Protein AF-A0A4U7BFH6-F1 (afdb_monomer_lite)

Sequence (194 aa):
MNTIGSKLNIFGISIVSNNRELNDKNIAQSKNNVANLNQLLKSYEDYYDELAKGIPILKGSIQDQILKGKFSQEDFKEIEDFKDKNRASEYWLDEDLQKEYVKIYHTSMSVEEFKQKWLDLQAKHEARSGEIAEQSRKDIQQEMQAIQKQYNQQKDQEVINFKPIQAESKNKETYKDDNIRNELIKKLLENKFD

Secondary structure (DSSP, 8-state):
--------EETTEE---------HHHHHHHHHHHHHHHHHHHHHHHHHHHHHTT----TTSHHHHHHTT-S-HHHHHHHHHHHHHT---SS---HHHHHHHHHHHHH--SHHHHHHHHHHHHHHHHHHHHHHHHHHHHHHHHHHHHHHHHHHHHHHH------------S---TTS--HHHHHHHHHHHTTS--

InterPro domains:
  IPR058078 Cj0814 flagellar-dependent secreted protein [PF28266] (22-192)

pLDDT: mean 73.2, std 19.77, range [26.11, 97.5]

Foldseek 3Di:
DDPDDDFDDDPNDGDDDDDDDDDDVRVVVVVVVVVVVVVVVVVVVVVVCVLCVPQAQDCLFQLNCVVVVNRDPVLVVVLVVLCVVLPDDDDDDDSVLVSLLVNLRRPHNGSVSSSVSSVVSSVVVVVVVVVVVVVVVVVVVVVVVVVVVVVVVVVVVPPPVDDPPPDDDPCPPPPPDCPVVVVVVCVVCVPVPD

Radius of gyration: 35.66 Å; chains: 1; bounding box: 74×69×88 Å

Organism: NCBI:txid2510189

Structure (mmCIF, N/CA/C/O backbone):
data_AF-A0A4U7BFH6-F1
#
_entry.id   AF-A0A4U7BFH6-F1
#
loop_
_atom_site.group_PDB
_atom_site.id
_atom_site.type_symbol
_atom_site.label_atom_id
_atom_site.label_alt_id
_atom_site.label_comp_id
_atom_site.label_asym_id
_atom_site.label_entity_id
_atom_site.label_seq_id
_atom_site.pdbx_PDB_ins_code
_atom_site.Cartn_x
_atom_site.Cartn_y
_atom_site.Cartn_z
_atom_site.occupancy
_atom_site.B_iso_or_equiv
_atom_site.auth_seq_id
_atom_site.auth_comp_id
_atom_site.auth_asym_id
_atom_site.auth_atom_id
_atom_site.pdbx_PDB_model_num
ATOM 1 N N . MET A 1 1 ? -22.544 21.271 25.202 1.00 29.88 1 MET A N 1
ATOM 2 C CA . MET A 1 1 ? -22.424 19.912 24.632 1.00 29.88 1 MET A CA 1
ATOM 3 C C . MET A 1 1 ? -21.518 20.019 23.418 1.00 29.88 1 MET A C 1
ATOM 5 O O . MET A 1 1 ? -21.922 20.626 22.439 1.00 29.88 1 MET A O 1
ATOM 9 N N . ASN A 1 2 ? -20.273 19.551 23.527 1.00 26.11 2 ASN A N 1
ATOM 10 C CA . ASN A 1 2 ? -19.288 19.633 22.447 1.00 26.11 2 ASN A CA 1
ATOM 11 C C . ASN A 1 2 ? -19.447 18.419 21.527 1.00 26.11 2 ASN A C 1
ATOM 13 O O . ASN A 1 2 ? -18.963 17.337 21.839 1.00 26.11 2 ASN A O 1
ATOM 17 N N . THR A 1 3 ? -20.135 18.593 20.404 1.00 29.41 3 THR A N 1
ATOM 18 C CA . THR A 1 3 ? -20.090 17.649 19.282 1.00 29.41 3 THR A CA 1
ATOM 19 C C . THR A 1 3 ? -18.839 17.941 18.465 1.00 29.41 3 THR A C 1
ATOM 21 O O . THR A 1 3 ? -18.834 18.836 17.621 1.00 29.41 3 THR A O 1
ATOM 24 N N . ILE A 1 4 ? -17.757 17.222 18.756 1.00 31.50 4 ILE A N 1
ATOM 25 C CA . ILE A 1 4 ? -16.524 17.258 17.967 1.00 31.50 4 ILE A CA 1
ATOM 26 C C . ILE A 1 4 ? -16.639 16.136 16.937 1.00 31.50 4 ILE A C 1
ATOM 28 O O . ILE A 1 4 ? -16.707 14.964 17.299 1.00 31.50 4 ILE A O 1
ATOM 32 N N . GLY A 1 5 ? -16.734 16.511 15.659 1.00 31.53 5 GLY A N 1
ATOM 33 C CA . GLY A 1 5 ? -16.795 15.570 14.545 1.00 31.53 5 GLY A CA 1
ATOM 34 C C . GLY A 1 5 ? -15.558 14.676 14.518 1.00 31.53 5 GLY A C 1
ATOM 35 O O . GLY A 1 5 ? -14.426 15.160 14.503 1.00 31.53 5 GLY A O 1
ATOM 36 N N . SER A 1 6 ? -15.783 13.369 14.528 1.00 31.19 6 SER A N 1
ATOM 37 C CA . SER A 1 6 ? -14.760 12.349 14.343 1.00 31.19 6 SER A CA 1
ATOM 38 C C . SER A 1 6 ? -14.246 12.402 12.903 1.00 31.19 6 SER A C 1
ATOM 40 O O . SER A 1 6 ? -14.977 12.121 11.957 1.00 31.19 6 SER A O 1
ATOM 42 N N . LYS A 1 7 ? -12.972 12.768 12.733 1.00 33.03 7 LYS A N 1
ATOM 43 C CA . LYS A 1 7 ? -12.259 12.631 11.460 1.00 33.03 7 LYS A CA 1
ATOM 44 C C . LYS A 1 7 ? -11.866 11.163 11.298 1.00 33.03 7 LYS A C 1
ATOM 46 O O . LYS A 1 7 ? -10.929 10.717 11.952 1.00 33.03 7 LYS A O 1
ATOM 51 N N . LEU A 1 8 ? -12.569 10.414 10.451 1.00 33.97 8 LEU A N 1
ATOM 52 C CA . LEU A 1 8 ? -12.002 9.192 9.884 1.00 33.97 8 LEU A CA 1
ATOM 53 C C . LEU A 1 8 ? -11.177 9.599 8.662 1.00 33.97 8 LEU A C 1
ATOM 55 O O . LEU A 1 8 ? -11.738 10.047 7.668 1.00 33.97 8 LEU A O 1
ATOM 59 N N . ASN A 1 9 ? -9.854 9.473 8.763 1.00 33.59 9 ASN A N 1
ATOM 60 C CA . ASN A 1 9 ? -8.957 9.476 7.612 1.00 33.59 9 ASN A CA 1
ATOM 61 C C . ASN A 1 9 ? -8.789 8.014 7.192 1.00 33.59 9 ASN A C 1
ATOM 63 O O . ASN A 1 9 ? -8.020 7.274 7.797 1.00 33.59 9 ASN A O 1
ATOM 67 N N . ILE A 1 10 ? -9.513 7.588 6.166 1.00 40.31 10 ILE A N 1
ATOM 68 C CA . ILE A 1 10 ? -9.198 6.352 5.449 1.00 40.31 10 ILE A CA 1
ATOM 69 C C . ILE A 1 10 ? -8.670 6.813 4.082 1.00 40.31 10 ILE A C 1
ATOM 71 O O . ILE A 1 10 ? -9.296 7.648 3.433 1.00 40.31 10 ILE A O 1
ATOM 75 N N . PHE A 1 11 ? -7.468 6.375 3.693 1.00 44.28 11 PHE A N 1
ATOM 76 C CA . PHE A 1 11 ? -6.827 6.728 2.411 1.00 44.28 11 PHE A CA 1
ATOM 77 C C . PHE A 1 11 ? -6.642 8.235 2.131 1.00 44.28 11 PHE A C 1
ATOM 79 O O . PHE A 1 11 ? -6.743 8.682 0.993 1.00 44.28 11 PHE A O 1
ATOM 86 N N . GLY A 1 12 ? -6.347 9.042 3.157 1.00 36.06 12 GLY A N 1
ATOM 87 C CA . GLY A 1 12 ? -6.034 10.468 2.973 1.00 36.06 12 GLY A CA 1
ATOM 88 C C . GLY A 1 12 ? -7.241 11.385 2.734 1.00 36.06 12 GLY A C 1
ATOM 89 O O . GLY A 1 12 ? -7.051 12.565 2.440 1.00 36.06 12 GLY A O 1
ATOM 90 N N . ILE A 1 13 ? -8.476 10.896 2.896 1.00 33.94 13 ILE A N 1
ATOM 91 C CA . ILE A 1 13 ? -9.680 11.734 2.831 1.00 33.94 13 ILE A CA 1
ATOM 92 C C . ILE A 1 13 ? -10.112 12.131 4.245 1.00 33.94 13 ILE A C 1
ATOM 94 O O . ILE A 1 13 ? -10.561 11.297 5.025 1.00 33.94 13 ILE A O 1
ATOM 98 N N . SER A 1 14 ? -10.028 13.429 4.555 1.00 31.86 14 SER A N 1
ATOM 99 C CA . SER A 1 14 ? -10.622 14.013 5.763 1.00 31.86 14 SER A CA 1
ATOM 100 C C . SER A 1 14 ? -12.081 14.375 5.508 1.00 31.86 14 SER A C 1
ATOM 102 O O . SER A 1 14 ? -12.373 15.359 4.826 1.00 31.86 14 SER A O 1
ATOM 104 N N . ILE A 1 15 ? -13.010 13.620 6.095 1.00 36.97 15 ILE A N 1
ATOM 105 C CA . ILE A 1 15 ? -14.429 13.988 6.085 1.00 36.97 15 ILE A CA 1
ATOM 106 C C . ILE A 1 15 ? -14.660 15.050 7.169 1.00 36.97 15 ILE A C 1
ATOM 108 O O . ILE A 1 15 ? -14.560 14.777 8.365 1.00 36.97 15 ILE A O 1
ATOM 112 N N . VAL A 1 16 ? -14.949 16.286 6.749 1.00 33.03 16 VAL A N 1
ATOM 113 C CA . VAL A 1 16 ? -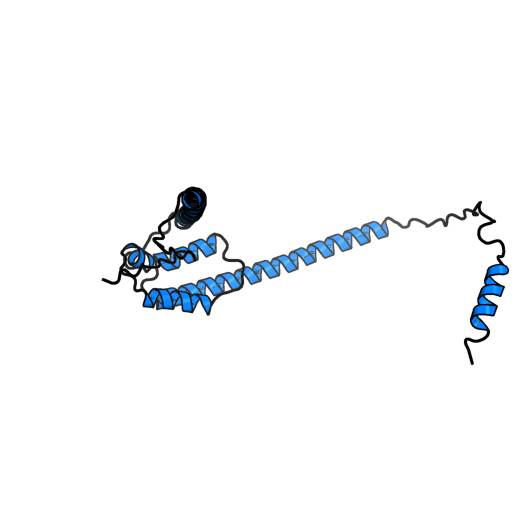15.359 17.385 7.637 1.00 33.03 16 VAL A CA 1
ATOM 114 C C . VAL A 1 16 ? -16.837 17.677 7.403 1.00 33.03 16 VAL A C 1
ATOM 116 O O . VAL A 1 16 ? -17.210 18.277 6.397 1.00 33.03 16 VAL A O 1
ATOM 119 N N . SER A 1 17 ? -17.688 17.293 8.353 1.00 36.31 17 SER A N 1
ATOM 120 C CA . SER A 1 17 ? -19.105 17.666 8.357 1.00 36.31 17 SER A CA 1
ATOM 121 C C . SER A 1 17 ? -19.252 19.131 8.785 1.00 36.31 17 SER A C 1
ATOM 123 O O . SER A 1 17 ? -19.319 19.428 9.975 1.00 36.31 17 SER A O 1
ATOM 125 N N . ASN A 1 18 ? -19.275 20.066 7.831 1.00 37.53 18 ASN A N 1
ATOM 126 C CA . ASN A 1 18 ? -19.544 21.480 8.110 1.00 37.53 18 ASN A CA 1
ATOM 127 C C . ASN A 1 18 ? -21.011 21.820 7.811 1.00 37.53 18 ASN A C 1
ATOM 129 O O . ASN A 1 18 ? -21.400 21.955 6.652 1.00 37.53 18 ASN A O 1
ATOM 133 N N . ASN A 1 19 ? -21.808 22.033 8.860 1.00 39.72 19 ASN A N 1
ATOM 134 C CA . ASN A 1 19 ? -23.134 22.639 8.750 1.00 39.72 19 ASN A CA 1
ATOM 135 C C . ASN A 1 19 ? -22.983 24.149 8.489 1.00 39.72 19 ASN A C 1
ATOM 137 O O . ASN A 1 19 ? -22.778 24.924 9.422 1.00 39.72 19 ASN A O 1
ATOM 141 N N . ARG A 1 20 ? -23.071 24.578 7.225 1.00 38.00 20 ARG A N 1
ATOM 142 C CA . ARG A 1 20 ? -23.300 25.987 6.855 1.00 38.00 20 ARG A CA 1
ATOM 143 C C . ARG A 1 20 ? -24.668 26.118 6.192 1.00 38.00 20 ARG A C 1
ATOM 145 O O . ARG A 1 20 ? -24.942 25.413 5.225 1.00 38.00 20 ARG A O 1
ATOM 152 N N . GLU A 1 21 ? -25.495 27.037 6.685 1.00 40.56 21 GLU A N 1
ATOM 153 C CA . GLU A 1 21 ? -26.728 27.455 6.008 1.00 40.56 21 GLU A CA 1
ATOM 154 C C . GLU A 1 21 ? -26.386 28.120 4.661 1.00 40.56 21 GLU A C 1
ATOM 156 O O . GLU A 1 21 ? -25.498 28.971 4.576 1.00 40.56 21 GLU A O 1
ATOM 161 N N . LEU A 1 22 ? -27.053 27.689 3.586 1.00 37.34 22 LEU A N 1
ATOM 162 C CA . LEU A 1 22 ? -26.770 28.080 2.200 1.00 37.34 22 LEU A CA 1
ATOM 163 C C . LEU A 1 22 ? -28.007 28.749 1.577 1.00 37.34 22 LEU A C 1
ATOM 165 O O . LEU A 1 22 ? -29.073 28.148 1.559 1.00 37.34 22 LEU A O 1
ATOM 169 N N . ASN A 1 23 ? -27.849 29.953 1.010 1.00 45.66 23 ASN A N 1
ATOM 170 C CA . ASN A 1 23 ? -28.864 30.614 0.168 1.00 45.66 23 ASN A CA 1
ATOM 171 C C . ASN A 1 23 ? -28.944 29.992 -1.244 1.00 45.66 23 ASN A C 1
ATOM 173 O O . ASN A 1 23 ? -27.951 29.471 -1.750 1.00 45.66 23 ASN A O 1
ATOM 177 N N . ASP A 1 24 ? -30.086 30.127 -1.927 1.00 50.62 24 ASP A N 1
ATOM 178 C CA . ASP A 1 24 ? -30.495 29.346 -3.115 1.00 50.62 24 ASP A CA 1
ATOM 179 C C . ASP A 1 24 ? -29.498 29.241 -4.288 1.00 50.62 24 ASP A C 1
ATOM 181 O O . ASP A 1 24 ? -29.362 28.171 -4.885 1.00 50.62 24 ASP A O 1
ATOM 185 N N . LYS A 1 25 ? -28.731 30.294 -4.611 1.00 50.59 25 LYS A N 1
ATOM 186 C CA . LYS A 1 25 ? -27.667 30.208 -5.640 1.00 50.59 25 LYS A CA 1
ATOM 187 C C . LYS A 1 25 ? -26.485 29.343 -5.189 1.00 50.59 25 LYS A C 1
ATOM 189 O O . LYS A 1 25 ? -25.920 28.602 -5.990 1.00 50.59 25 LYS A O 1
ATOM 194 N N . ASN A 1 26 ? -26.166 29.381 -3.896 1.00 51.56 26 ASN A N 1
ATOM 195 C CA . ASN A 1 26 ? -25.157 28.518 -3.295 1.00 51.56 26 ASN A CA 1
ATOM 196 C C . ASN A 1 26 ? -25.659 27.075 -3.164 1.00 51.56 26 ASN A C 1
ATOM 198 O O . ASN A 1 26 ? -24.833 26.175 -3.143 1.00 51.56 26 ASN A O 1
ATOM 202 N N . ILE A 1 27 ? -26.977 26.832 -3.132 1.00 51.50 27 ILE A N 1
ATOM 203 C CA . ILE A 1 27 ? -27.556 25.480 -3.061 1.00 51.50 27 ILE A CA 1
ATOM 204 C C . ILE A 1 27 ? -27.350 24.711 -4.371 1.00 51.50 27 ILE A C 1
ATOM 206 O O . ILE A 1 27 ? -27.014 23.535 -4.328 1.00 51.50 27 ILE A O 1
ATOM 210 N N . ALA A 1 28 ? -27.533 25.327 -5.543 1.00 53.09 28 ALA A N 1
ATOM 211 C CA . ALA A 1 28 ? -27.332 24.627 -6.820 1.00 53.09 28 ALA A CA 1
ATOM 212 C C . ALA A 1 28 ? -25.849 24.283 -7.058 1.00 53.09 28 ALA A C 1
ATOM 214 O O . ALA A 1 28 ? -25.512 23.163 -7.442 1.00 53.09 28 ALA A O 1
ATOM 215 N N . GLN A 1 29 ? -24.955 25.231 -6.764 1.00 52.19 29 GLN A N 1
ATOM 216 C CA . GLN A 1 29 ? -23.514 25.026 -6.885 1.00 52.19 29 GLN A CA 1
ATOM 217 C C . GLN A 1 29 ? -22.978 24.086 -5.793 1.00 52.19 29 GLN A C 1
ATOM 219 O O . GLN A 1 29 ? -22.148 23.230 -6.091 1.00 52.19 29 GLN A O 1
ATOM 224 N N . SER A 1 30 ? -23.496 24.155 -4.558 1.00 54.88 30 SER A N 1
ATOM 225 C CA . SER A 1 30 ? -23.152 23.183 -3.515 1.00 54.88 30 SER A CA 1
ATOM 226 C C . SER A 1 30 ? -23.691 21.794 -3.831 1.00 54.88 30 SER A C 1
ATOM 228 O O . SER A 1 30 ? -22.964 20.836 -3.622 1.00 54.88 30 SER A O 1
ATOM 230 N N . LYS A 1 31 ? -24.899 21.653 -4.393 1.00 58.06 31 LYS A N 1
ATOM 231 C CA . LYS A 1 31 ? -25.449 20.355 -4.816 1.00 58.06 31 LYS A CA 1
ATOM 232 C C . LYS A 1 31 ? -24.579 19.692 -5.880 1.00 58.06 31 LYS A C 1
ATOM 234 O O . LYS A 1 31 ? -24.298 18.507 -5.753 1.00 58.06 31 LYS A O 1
ATOM 239 N N . ASN A 1 32 ? -24.102 20.450 -6.869 1.00 61.03 32 ASN A N 1
ATOM 240 C CA . ASN A 1 32 ? -23.171 19.929 -7.875 1.00 61.03 32 ASN A CA 1
ATOM 241 C C . ASN A 1 32 ? -21.814 19.558 -7.259 1.00 61.03 32 ASN A C 1
ATOM 243 O O . ASN A 1 32 ? -21.283 18.487 -7.540 1.00 61.03 32 ASN A O 1
ATOM 247 N N . ASN A 1 33 ? -21.277 20.391 -6.363 1.00 61.44 33 ASN A N 1
ATOM 248 C CA . ASN A 1 33 ? -20.024 20.090 -5.665 1.00 61.44 33 ASN A CA 1
ATOM 249 C C . ASN A 1 33 ? -20.152 18.855 -4.754 1.00 61.44 33 ASN A C 1
ATOM 251 O O . ASN A 1 33 ? -19.253 18.023 -4.721 1.00 61.44 33 ASN A O 1
ATOM 255 N N . VAL A 1 34 ? -21.278 18.701 -4.054 1.00 63.75 34 VAL A N 1
ATOM 256 C CA . VAL A 1 34 ? -21.587 17.539 -3.207 1.00 63.75 34 VAL A CA 1
ATOM 257 C C . VAL A 1 34 ? -21.780 16.283 -4.055 1.00 63.75 34 VAL A C 1
ATOM 259 O O . VAL A 1 34 ? -21.260 15.234 -3.694 1.00 63.75 34 VAL A O 1
ATOM 262 N N . ALA A 1 35 ? -22.463 16.373 -5.200 1.00 60.47 35 ALA A N 1
ATOM 263 C CA . ALA A 1 35 ? -22.608 15.249 -6.124 1.00 60.47 35 ALA A CA 1
ATOM 264 C C . ALA A 1 35 ? -21.245 14.760 -6.642 1.00 60.47 35 ALA A C 1
ATOM 266 O O . ALA A 1 35 ? -20.980 13.559 -6.625 1.00 60.47 35 ALA A O 1
ATOM 267 N N . ASN A 1 36 ? -20.353 15.686 -7.006 1.00 72.38 36 ASN A N 1
ATOM 268 C CA . ASN A 1 36 ? -18.998 15.359 -7.454 1.00 72.38 36 ASN A CA 1
ATOM 269 C C . ASN A 1 36 ? -18.151 14.730 -6.335 1.00 72.38 36 ASN A C 1
ATOM 271 O O . ASN A 1 36 ? -17.431 13.766 -6.581 1.00 72.38 36 ASN A O 1
ATOM 275 N N . LEU A 1 37 ? -18.260 15.232 -5.099 1.00 73.12 37 LEU A N 1
ATOM 276 C CA . LEU A 1 37 ? -17.570 14.655 -3.940 1.00 73.12 37 LEU A CA 1
ATOM 277 C C . LEU A 1 37 ? -18.087 13.256 -3.594 1.00 73.12 37 LEU A C 1
ATOM 279 O O . LEU A 1 37 ? -17.286 12.371 -3.315 1.00 73.12 37 LEU A O 1
ATOM 283 N N . ASN A 1 38 ? -19.402 13.037 -3.658 1.00 72.12 38 ASN A N 1
ATOM 284 C CA . ASN A 1 38 ? -19.997 11.721 -3.428 1.00 72.12 38 ASN A CA 1
ATOM 285 C C . ASN A 1 38 ? -19.552 10.712 -4.489 1.00 72.12 38 ASN A C 1
ATOM 287 O O . ASN A 1 38 ? -19.264 9.567 -4.161 1.00 72.12 38 ASN A O 1
ATOM 291 N N . GLN A 1 39 ? -19.480 11.127 -5.757 1.00 74.06 39 GLN A N 1
ATOM 292 C CA . GLN A 1 39 ? -19.001 10.261 -6.832 1.00 74.06 39 GLN A CA 1
ATOM 293 C C . GLN A 1 39 ? -17.516 9.921 -6.667 1.00 74.06 39 GLN A C 1
ATOM 295 O O . GLN A 1 39 ? -17.134 8.770 -6.859 1.00 74.06 39 GLN A O 1
ATOM 300 N N . LEU A 1 40 ? -16.695 10.900 -6.278 1.00 73.75 40 LEU A N 1
ATOM 301 C CA . LEU A 1 40 ? -15.284 10.675 -5.978 1.00 73.75 40 LEU A CA 1
ATOM 302 C C . LEU A 1 40 ? -15.120 9.701 -4.807 1.00 73.75 40 LEU A C 1
ATOM 304 O O . LEU A 1 40 ? -14.406 8.712 -4.939 1.00 73.75 40 LEU A O 1
ATOM 308 N N . LEU A 1 41 ? -15.819 9.940 -3.695 1.00 74.62 41 LEU A N 1
ATOM 309 C CA . LEU A 1 41 ? -15.789 9.055 -2.532 1.00 74.62 41 LEU A CA 1
ATOM 310 C C . LEU A 1 41 ? -16.199 7.633 -2.915 1.00 74.62 41 LEU A C 1
ATOM 312 O O . LEU A 1 41 ? -15.467 6.697 -2.620 1.00 74.62 41 LEU A O 1
ATOM 316 N N . LYS A 1 42 ? -17.296 7.490 -3.664 1.00 78.62 42 LYS A N 1
ATOM 317 C CA . LYS A 1 42 ? -17.751 6.192 -4.154 1.00 78.62 42 LYS A CA 1
ATOM 318 C C . LYS A 1 42 ? -16.695 5.493 -5.012 1.00 78.62 42 LYS A C 1
ATOM 320 O O . LYS A 1 42 ? -16.462 4.310 -4.832 1.00 78.62 42 LYS A O 1
ATOM 325 N N . SER A 1 43 ? -16.020 6.212 -5.911 1.00 75.12 43 SER A N 1
ATOM 326 C CA . SER A 1 43 ? -14.955 5.610 -6.726 1.00 75.12 43 SER A CA 1
ATOM 327 C C . SER A 1 43 ? -13.777 5.101 -5.888 1.00 75.12 43 SER A C 1
ATOM 329 O O . SER A 1 43 ? -13.183 4.079 -6.225 1.00 75.12 43 SER A O 1
ATOM 331 N N . TYR A 1 44 ? -13.464 5.776 -4.778 1.00 74.50 44 TYR A N 1
ATOM 332 C CA . TYR A 1 44 ? -12.448 5.319 -3.832 1.00 74.50 44 TYR A CA 1
ATOM 333 C C . TYR A 1 44 ? -12.917 4.123 -3.002 1.00 74.50 44 TYR A C 1
ATOM 335 O O . TYR A 1 44 ? -12.123 3.214 -2.773 1.00 74.50 44 TYR A O 1
ATOM 343 N N . GLU A 1 45 ? -14.180 4.111 -2.570 1.00 77.06 45 GLU A N 1
ATOM 344 C CA . GLU A 1 45 ? -14.797 2.965 -1.891 1.00 77.06 45 GLU A CA 1
ATOM 345 C C . GLU A 1 45 ? -14.786 1.732 -2.800 1.00 77.06 45 GLU A C 1
ATOM 347 O O . GLU A 1 45 ? -14.232 0.709 -2.413 1.00 77.06 45 GLU A O 1
ATOM 352 N N . ASP A 1 46 ? -15.275 1.859 -4.038 1.00 81.25 46 ASP A N 1
ATOM 353 C CA . ASP A 1 46 ? -15.300 0.777 -5.030 1.00 81.25 46 ASP A CA 1
ATOM 354 C C . ASP A 1 46 ? -13.879 0.234 -5.300 1.00 81.25 46 ASP A C 1
ATOM 356 O O . ASP A 1 46 ? -13.660 -0.976 -5.381 1.00 81.25 46 ASP A O 1
ATOM 360 N N . TYR A 1 47 ? -12.887 1.125 -5.406 1.00 83.19 47 TYR A N 1
ATOM 361 C CA . TYR A 1 47 ? -11.484 0.743 -5.582 1.00 83.19 47 TYR A CA 1
ATOM 362 C C . TYR A 1 47 ? -10.922 -0.012 -4.376 1.00 83.19 47 TYR A C 1
ATOM 364 O O . TYR A 1 47 ? -10.254 -1.036 -4.536 1.00 83.19 47 TYR A O 1
ATOM 372 N N . TYR A 1 48 ? -11.179 0.488 -3.167 1.00 81.75 48 TYR A N 1
ATOM 373 C CA . TYR A 1 48 ? -10.736 -0.171 -1.948 1.00 81.75 48 TYR A CA 1
ATOM 374 C C . TYR A 1 48 ? -11.413 -1.530 -1.767 1.00 81.75 48 TYR A C 1
ATOM 376 O O . TYR A 1 48 ? -10.731 -2.487 -1.413 1.00 81.75 48 TYR A O 1
ATOM 384 N N . ASP A 1 49 ? -12.709 -1.641 -2.053 1.00 83.25 49 ASP A N 1
ATOM 385 C CA . ASP A 1 49 ? -13.451 -2.897 -1.968 1.00 83.25 49 ASP A CA 1
ATOM 386 C C . ASP A 1 49 ? -12.880 -3.949 -2.926 1.00 83.25 49 ASP A C 1
ATOM 388 O O . ASP A 1 49 ? -12.699 -5.106 -2.536 1.00 83.25 49 ASP A O 1
ATOM 392 N N . GLU A 1 50 ? -12.526 -3.559 -4.154 1.00 86.50 50 GLU A N 1
ATOM 393 C CA . GLU A 1 50 ? -11.852 -4.454 -5.100 1.00 86.50 50 GLU A CA 1
ATOM 394 C C . GLU A 1 50 ? -10.426 -4.820 -4.649 1.00 86.50 50 GLU A C 1
ATOM 396 O O . GLU A 1 50 ? -10.047 -5.989 -4.732 1.00 86.50 50 GLU A O 1
ATOM 401 N N . LEU A 1 51 ? -9.649 -3.880 -4.097 1.00 84.38 51 LEU A N 1
ATOM 402 C CA . LEU A 1 51 ? -8.324 -4.167 -3.522 1.00 84.38 51 LEU A CA 1
ATOM 403 C C . LEU A 1 51 ? -8.393 -5.104 -2.308 1.00 84.38 51 LEU A C 1
ATOM 405 O O . LEU A 1 51 ? -7.566 -6.003 -2.156 1.00 84.38 51 LEU A O 1
ATOM 409 N N . ALA A 1 52 ? -9.363 -4.883 -1.424 1.00 85.56 52 ALA A N 1
ATOM 410 C CA . ALA A 1 52 ? -9.560 -5.630 -0.188 1.00 85.56 52 ALA A CA 1
ATOM 411 C C . ALA A 1 52 ? -10.260 -6.977 -0.416 1.00 85.56 52 ALA A C 1
ATOM 413 O O . ALA A 1 52 ? -10.356 -7.801 0.502 1.00 85.56 52 ALA A O 1
ATOM 414 N N . LYS A 1 53 ? -10.746 -7.226 -1.634 1.00 88.94 53 LYS A N 1
ATOM 415 C CA . LYS A 1 53 ? -11.468 -8.434 -2.015 1.00 88.94 53 LYS A CA 1
ATOM 416 C C . LYS A 1 53 ? -10.646 -9.682 -1.711 1.00 88.94 53 LYS A C 1
ATOM 418 O O . LYS A 1 53 ? -9.567 -9.906 -2.251 1.00 88.94 53 LYS A O 1
ATOM 423 N N . GLY A 1 54 ? -11.180 -10.524 -0.829 1.00 89.31 54 GLY A N 1
ATOM 424 C CA . GLY A 1 54 ? -10.513 -11.753 -0.393 1.00 89.31 54 GLY A CA 1
ATOM 425 C C . GLY A 1 54 ? -9.463 -11.570 0.710 1.00 89.31 54 GLY A C 1
ATOM 426 O O . GLY A 1 54 ? -8.856 -12.560 1.114 1.00 89.31 54 GLY A O 1
ATOM 427 N N . ILE A 1 55 ? -9.271 -10.358 1.245 1.00 90.56 55 ILE A N 1
ATOM 428 C CA . ILE A 1 55 ? -8.399 -10.092 2.398 1.00 90.56 55 ILE A CA 1
ATOM 429 C C . ILE A 1 55 ? -9.261 -10.053 3.673 1.00 90.56 55 ILE A C 1
ATOM 431 O O . ILE A 1 55 ? -9.907 -9.041 3.948 1.00 90.56 55 ILE A O 1
ATOM 435 N N . PRO A 1 56 ? -9.297 -11.123 4.490 1.00 92.62 56 PRO A N 1
ATOM 436 C CA . PRO A 1 56 ? -10.159 -11.164 5.668 1.00 92.62 56 PRO A CA 1
ATOM 437 C C . PRO A 1 56 ? -9.708 -10.160 6.733 1.00 92.62 56 PRO A C 1
ATOM 439 O O . PRO A 1 56 ? -8.514 -10.014 6.989 1.00 92.62 56 PRO A O 1
ATOM 442 N N . ILE A 1 57 ? -10.670 -9.516 7.394 1.00 92.31 57 ILE A N 1
ATOM 443 C CA . ILE A 1 57 ? -10.420 -8.652 8.552 1.00 92.31 57 ILE A CA 1
ATOM 444 C C . ILE A 1 57 ? -10.334 -9.532 9.803 1.00 92.31 57 ILE A C 1
ATOM 446 O O . ILE A 1 57 ? -11.315 -10.166 10.202 1.00 92.31 57 ILE A O 1
ATOM 450 N N . LEU A 1 58 ? -9.160 -9.582 10.432 1.00 96.44 58 LEU A N 1
ATOM 451 C CA . LEU A 1 58 ? -8.949 -10.335 11.663 1.00 96.44 58 LEU A CA 1
ATOM 452 C C . LEU A 1 58 ? -9.651 -9.635 12.834 1.00 96.44 58 LEU A C 1
ATOM 454 O O . LEU A 1 58 ? -9.549 -8.420 13.011 1.00 96.44 58 LEU A O 1
ATOM 458 N N . LYS A 1 59 ? -10.348 -10.405 13.673 1.00 96.69 59 LYS A N 1
ATOM 459 C CA . LYS A 1 59 ? -11.005 -9.881 14.877 1.00 96.69 59 LYS A CA 1
ATOM 460 C C . LYS A 1 59 ? -9.965 -9.282 15.828 1.00 96.69 59 LYS A C 1
ATOM 462 O O . LYS A 1 59 ? -9.032 -9.968 16.227 1.00 96.69 59 LYS A O 1
ATOM 467 N N . GLY A 1 60 ? -10.187 -8.040 16.246 1.00 92.88 60 GLY A N 1
ATOM 468 C CA . GLY A 1 60 ? -9.269 -7.280 17.090 1.00 92.88 60 GLY A CA 1
ATOM 469 C C . GLY A 1 60 ? -8.137 -6.591 16.328 1.00 92.88 60 GLY A C 1
ATOM 470 O O . GLY A 1 60 ? -7.362 -5.884 16.963 1.00 92.88 60 GLY A O 1
ATOM 471 N N . SER A 1 61 ? -8.058 -6.736 15.002 1.00 96.06 61 SER A N 1
ATOM 472 C CA . SER A 1 61 ? -7.126 -5.944 14.195 1.00 96.06 61 SER A CA 1
ATOM 473 C C . SER A 1 61 ? -7.467 -4.456 14.240 1.00 96.06 61 SER A C 1
ATOM 475 O O . SER A 1 61 ? -8.581 -4.075 14.604 1.00 96.06 61 SER A O 1
ATOM 477 N N . ILE A 1 62 ? -6.530 -3.609 13.822 1.00 93.19 62 ILE A N 1
ATOM 478 C CA . ILE A 1 62 ? -6.743 -2.165 13.699 1.00 93.19 62 ILE A CA 1
ATOM 479 C C . ILE A 1 62 ? -7.979 -1.877 12.835 1.00 93.19 62 ILE A C 1
ATOM 481 O O . ILE A 1 62 ? -8.836 -1.108 13.263 1.00 93.19 62 ILE A O 1
ATOM 485 N N . GLN A 1 63 ? -8.146 -2.542 11.684 1.00 91.50 63 GLN A N 1
ATOM 486 C CA . GLN A 1 63 ? -9.336 -2.352 10.844 1.00 91.50 63 GLN A CA 1
ATOM 487 C C . GLN A 1 63 ? -10.630 -2.744 11.576 1.00 91.50 63 GLN A C 1
ATOM 489 O O . GLN A 1 63 ? -11.610 -2.002 11.544 1.00 91.50 63 GLN A O 1
ATOM 494 N N . ASP A 1 64 ? -10.640 -3.878 12.284 1.00 92.19 64 ASP A N 1
ATOM 495 C CA . ASP A 1 64 ? -11.797 -4.307 13.083 1.00 92.19 64 ASP A CA 1
ATOM 496 C C . ASP A 1 64 ? -12.126 -3.304 14.203 1.00 92.19 64 ASP A C 1
ATOM 498 O O . ASP A 1 64 ? -13.293 -3.009 14.465 1.00 92.19 64 ASP A O 1
ATOM 502 N N . GLN A 1 65 ? -11.102 -2.749 14.855 1.00 89.69 65 GLN A N 1
ATOM 503 C CA . GLN A 1 65 ? -11.253 -1.735 15.896 1.00 89.69 65 GLN A CA 1
ATOM 504 C C . GLN A 1 65 ? -11.772 -0.405 15.332 1.00 89.69 65 GLN A C 1
ATOM 506 O O . GLN A 1 65 ? -12.644 0.204 15.957 1.00 89.69 65 GLN A O 1
ATOM 511 N N . ILE A 1 66 ? -11.298 0.021 14.156 1.00 89.00 66 ILE A N 1
ATOM 512 C CA . ILE A 1 66 ? -11.776 1.224 13.455 1.00 89.00 66 ILE A CA 1
ATOM 513 C C . ILE A 1 66 ? -13.253 1.066 13.090 1.00 89.00 66 ILE A C 1
ATOM 515 O O . ILE A 1 66 ? -14.065 1.912 13.461 1.00 89.00 66 ILE A O 1
ATOM 519 N N . LEU A 1 67 ? -13.628 -0.045 12.445 1.00 86.31 67 LEU A N 1
ATOM 520 C CA . LEU A 1 67 ? -15.015 -0.316 12.041 1.00 86.31 67 LEU A CA 1
ATOM 521 C C . LEU A 1 67 ? -15.978 -0.377 13.235 1.00 86.31 67 LEU A C 1
ATOM 523 O O . LEU A 1 67 ? -17.152 -0.035 13.115 1.00 86.31 67 LEU A O 1
ATOM 527 N N . LYS A 1 68 ? -15.484 -0.787 14.407 1.00 90.25 68 LYS A N 1
ATOM 528 C CA . LYS A 1 68 ? -16.252 -0.820 15.660 1.00 90.25 68 LYS A CA 1
ATOM 529 C C . LYS A 1 68 ? -16.232 0.498 16.435 1.00 90.25 68 LYS A C 1
ATOM 531 O O . LYS A 1 68 ? -16.845 0.556 17.500 1.00 90.25 68 LYS A O 1
ATOM 536 N N . GLY A 1 69 ? -15.511 1.516 15.962 1.00 87.50 69 GLY A N 1
ATOM 537 C CA . GLY A 1 69 ? -15.337 2.790 16.664 1.00 87.50 69 GLY A CA 1
ATOM 538 C C . GLY A 1 69 ? -14.597 2.662 18.000 1.00 87.50 69 GLY A C 1
ATOM 539 O O . GLY A 1 69 ? -14.853 3.435 18.918 1.00 87.50 69 GLY A O 1
ATOM 540 N N . LYS A 1 70 ? -13.732 1.651 18.139 1.00 91.25 70 LYS A N 1
ATOM 541 C CA . LYS A 1 70 ? -12.958 1.360 19.359 1.00 91.25 70 LYS A CA 1
ATOM 542 C C . LYS A 1 70 ? -11.482 1.732 19.252 1.00 91.25 70 LYS A C 1
ATOM 544 O O . LYS A 1 70 ? -10.798 1.717 20.268 1.00 91.25 70 LYS A O 1
ATOM 549 N N . PHE A 1 71 ? -11.001 2.025 18.047 1.00 89.69 71 PHE A N 1
ATOM 550 C CA . PHE A 1 71 ? -9.626 2.459 17.833 1.00 89.69 71 PHE A CA 1
ATOM 551 C C . PHE A 1 71 ? -9.444 3.901 18.320 1.00 89.69 71 PHE A C 1
ATOM 553 O O . PHE A 1 71 ? -10.291 4.753 18.035 1.00 89.69 71 PHE A O 1
ATOM 560 N N . SER A 1 72 ? -8.385 4.168 19.087 1.00 92.19 72 SER A N 1
ATOM 561 C CA . SER A 1 72 ? -8.177 5.486 19.694 1.00 92.19 72 SER A CA 1
ATOM 562 C C . SER A 1 72 ? -7.703 6.518 18.663 1.00 92.19 72 SER A C 1
ATOM 564 O O . SER A 1 72 ? -7.112 6.179 17.633 1.00 92.19 72 SER A O 1
ATOM 566 N N . GLN A 1 73 ? -7.976 7.800 18.924 1.00 88.62 73 GLN A N 1
ATOM 567 C CA . GLN A 1 73 ? -7.494 8.875 18.051 1.00 88.62 73 GLN A CA 1
ATOM 568 C C . GLN A 1 73 ? -5.985 9.082 18.202 1.00 88.62 73 GLN A C 1
ATOM 570 O O . GLN A 1 73 ? -5.320 9.449 17.235 1.00 88.62 73 GLN A O 1
ATOM 575 N N . GLU A 1 74 ? -5.453 8.845 19.398 1.00 91.69 74 GLU A N 1
ATOM 576 C CA . GLU A 1 74 ? -4.035 8.938 19.717 1.00 91.69 74 GLU A CA 1
ATOM 577 C C . GLU A 1 74 ? -3.229 7.886 18.947 1.00 91.69 74 GLU A C 1
ATOM 579 O O . GLU A 1 74 ? -2.281 8.253 18.254 1.00 91.69 74 GLU A O 1
ATOM 584 N N . ASP A 1 75 ? -3.663 6.621 18.973 1.00 91.56 75 ASP A N 1
ATOM 585 C CA . ASP A 1 75 ? -3.023 5.529 18.224 1.00 91.56 75 ASP A CA 1
ATOM 586 C C . ASP A 1 75 ? -3.091 5.783 16.715 1.00 91.56 75 ASP A C 1
ATOM 588 O O . ASP A 1 75 ? -2.124 5.562 15.982 1.00 91.56 75 ASP A O 1
ATOM 592 N N . PHE A 1 76 ? -4.230 6.292 16.233 1.00 88.25 76 PHE A N 1
ATOM 593 C CA . PHE A 1 76 ? -4.380 6.673 14.832 1.00 88.25 76 PHE A CA 1
ATOM 594 C C . PHE A 1 76 ? -3.399 7.781 14.439 1.00 88.25 76 PHE A C 1
ATOM 596 O O . PHE A 1 76 ? -2.715 7.678 13.420 1.00 88.25 76 PHE A O 1
ATOM 603 N N . LYS A 1 77 ? -3.293 8.832 15.259 1.00 90.31 77 LYS A N 1
ATOM 604 C CA . LYS A 1 77 ? -2.341 9.920 15.025 1.00 90.31 77 LYS A CA 1
ATOM 605 C C . LYS A 1 77 ? -0.903 9.405 15.040 1.00 90.31 77 LYS A C 1
ATOM 607 O O . LYS A 1 77 ? -0.103 9.826 14.212 1.00 90.31 77 LYS A O 1
ATOM 612 N N . GLU A 1 78 ? -0.573 8.504 15.956 1.00 93.75 78 GLU A N 1
ATOM 613 C CA . GLU A 1 78 ? 0.756 7.910 16.043 1.00 93.75 78 GLU A CA 1
ATOM 614 C C . GLU A 1 78 ? 1.125 7.114 14.785 1.00 93.75 78 GLU A C 1
ATOM 616 O O . GLU A 1 78 ? 2.251 7.230 14.295 1.00 93.75 78 GLU A O 1
ATOM 621 N N . ILE A 1 79 ? 0.180 6.349 14.230 1.00 91.19 79 ILE A N 1
ATOM 622 C CA . ILE A 1 79 ? 0.359 5.649 12.953 1.00 91.19 79 ILE A CA 1
ATOM 623 C C . ILE A 1 79 ? 0.626 6.639 11.817 1.00 91.19 79 ILE A C 1
ATOM 625 O O . ILE A 1 79 ? 1.577 6.447 11.058 1.00 91.19 79 ILE A O 1
ATOM 629 N N . GLU A 1 80 ? -0.174 7.697 11.694 1.00 88.25 80 GLU A N 1
ATOM 630 C CA . GLU A 1 80 ? -0.002 8.680 10.619 1.00 88.25 80 GLU A CA 1
ATOM 631 C C . GLU A 1 80 ? 1.318 9.454 10.755 1.00 88.25 80 GLU A C 1
ATOM 633 O O . GLU A 1 80 ? 2.093 9.506 9.800 1.00 88.25 80 GLU A O 1
ATOM 638 N N . ASP A 1 81 ? 1.655 9.934 11.958 1.00 90.75 81 ASP A N 1
ATOM 639 C CA . ASP A 1 81 ? 2.941 10.589 12.235 1.00 90.75 81 ASP A CA 1
ATOM 640 C C . ASP A 1 81 ? 4.129 9.662 11.903 1.00 90.75 81 ASP A C 1
ATOM 642 O O . ASP A 1 81 ? 5.180 10.113 11.436 1.00 90.75 81 ASP A O 1
ATOM 646 N N . PHE A 1 82 ? 3.997 8.360 12.178 1.00 91.94 82 PHE A N 1
ATOM 647 C CA . PHE A 1 82 ? 5.022 7.375 11.853 1.00 91.94 82 PHE A CA 1
ATOM 648 C C . PHE A 1 82 ? 5.159 7.174 10.343 1.00 91.94 82 PHE A C 1
ATOM 650 O O . PHE A 1 82 ? 6.284 7.163 9.840 1.00 91.94 82 PHE A O 1
ATOM 657 N N . LYS A 1 83 ? 4.044 7.040 9.617 1.00 87.75 83 LYS A N 1
ATOM 658 C CA . LYS A 1 83 ? 4.042 6.899 8.154 1.00 87.75 83 LYS A CA 1
ATOM 659 C C . LYS A 1 83 ? 4.685 8.105 7.480 1.00 87.75 83 LYS A C 1
ATOM 661 O O . LYS A 1 83 ? 5.516 7.918 6.598 1.00 87.75 83 LYS A O 1
ATOM 666 N N . ASP A 1 84 ? 4.362 9.314 7.933 1.00 86.06 84 ASP A N 1
ATOM 667 C CA . ASP A 1 84 ? 4.915 10.553 7.380 1.00 86.06 84 ASP A CA 1
ATOM 668 C C . ASP A 1 84 ? 6.437 10.633 7.554 1.00 86.06 84 ASP A C 1
ATOM 670 O O . ASP A 1 84 ? 7.152 11.033 6.635 1.00 86.06 84 ASP A O 1
ATOM 674 N N . LYS A 1 85 ? 6.953 10.198 8.711 1.00 88.38 85 LYS A N 1
ATOM 675 C CA . LYS A 1 85 ? 8.401 10.139 8.982 1.00 88.38 85 LYS A CA 1
ATOM 676 C C . LYS A 1 85 ? 9.122 9.036 8.208 1.00 88.38 85 LYS A C 1
ATOM 678 O O . LYS A 1 85 ? 10.321 9.152 7.981 1.00 88.38 85 LYS A O 1
ATOM 683 N N . ASN A 1 86 ? 8.412 7.973 7.835 1.00 85.00 86 ASN A N 1
ATOM 684 C CA . ASN A 1 86 ? 8.962 6.777 7.194 1.00 85.00 86 ASN A CA 1
ATOM 685 C C . ASN A 1 86 ? 8.353 6.567 5.798 1.00 85.00 86 ASN A C 1
ATOM 687 O O . ASN A 1 86 ? 7.984 5.447 5.433 1.00 85.00 86 ASN A O 1
ATOM 691 N N . ARG A 1 87 ? 8.195 7.658 5.042 1.00 72.06 87 ARG A N 1
ATOM 692 C CA . ARG A 1 87 ? 7.644 7.666 3.685 1.00 72.06 87 ARG A CA 1
ATOM 693 C C . ARG A 1 87 ? 8.754 7.478 2.645 1.00 72.06 87 ARG A C 1
ATOM 695 O O . ARG A 1 87 ? 9.627 8.335 2.537 1.00 72.06 87 ARG A O 1
ATOM 702 N N . ALA A 1 88 ? 8.688 6.427 1.826 1.00 60.50 88 ALA A N 1
ATOM 703 C CA . ALA A 1 88 ? 9.430 6.368 0.563 1.00 60.50 88 ALA A CA 1
ATOM 704 C C . ALA A 1 88 ? 8.808 7.305 -0.497 1.00 60.50 88 ALA A C 1
ATOM 706 O O . ALA A 1 88 ? 7.611 7.604 -0.466 1.00 60.50 88 ALA A O 1
ATOM 707 N N . SER A 1 89 ? 9.641 7.802 -1.420 1.00 56.97 89 SER A N 1
ATOM 708 C CA . SER A 1 89 ? 9.253 8.775 -2.457 1.00 56.97 89 SER A CA 1
ATOM 709 C C . SER A 1 89 ? 8.266 8.218 -3.510 1.00 56.97 89 SER A C 1
ATOM 711 O O . SER A 1 89 ? 7.897 7.051 -3.492 1.00 56.97 89 SER A O 1
ATOM 713 N N . GLU A 1 90 ? 7.826 9.064 -4.442 1.00 49.00 90 GLU A N 1
ATOM 714 C CA . GLU A 1 90 ? 6.458 9.604 -4.490 1.00 49.00 90 GLU A CA 1
ATOM 715 C C . GLU A 1 90 ? 5.420 8.873 -5.371 1.00 49.00 90 GLU A C 1
ATOM 717 O O . GLU A 1 90 ? 4.287 9.338 -5.467 1.00 49.00 90 GLU A O 1
ATOM 722 N N . TYR A 1 91 ? 5.718 7.711 -5.951 1.00 54.50 91 TYR A N 1
ATOM 723 C CA . TYR A 1 91 ? 4.750 6.977 -6.785 1.00 54.50 91 TYR A CA 1
ATOM 724 C C . TYR A 1 91 ? 4.442 5.624 -6.155 1.00 54.50 91 TYR A C 1
ATOM 726 O O . TYR A 1 91 ? 5.237 4.695 -6.209 1.00 54.50 91 TYR A O 1
ATOM 734 N N . TRP A 1 92 ? 3.310 5.565 -5.458 1.00 64.56 92 TRP A N 1
ATOM 735 C CA . TRP A 1 92 ? 3.010 4.489 -4.523 1.00 64.56 92 TRP A CA 1
ATOM 736 C C . TRP A 1 92 ? 2.630 3.190 -5.222 1.00 64.56 92 TRP A C 1
ATOM 738 O O . TRP A 1 92 ? 1.821 3.212 -6.144 1.00 64.56 92 TRP A O 1
ATOM 748 N N . LEU A 1 93 ? 3.208 2.111 -4.676 1.00 58.75 93 LEU A N 1
ATOM 749 C CA . LEU A 1 93 ? 2.780 0.711 -4.634 1.00 58.75 93 LEU A CA 1
ATOM 750 C C . LEU A 1 93 ? 2.006 0.248 -5.873 1.00 58.75 93 LEU A C 1
ATOM 752 O O . LEU A 1 93 ? 0.876 0.662 -6.121 1.00 58.75 93 LEU A O 1
ATOM 756 N N . ASP A 1 94 ? 2.585 -0.697 -6.603 1.00 75.00 94 ASP A N 1
ATOM 757 C CA . ASP A 1 94 ? 1.786 -1.496 -7.521 1.00 75.00 94 ASP A CA 1
ATOM 758 C C . ASP A 1 94 ? 0.656 -2.220 -6.776 1.00 75.00 94 ASP A C 1
ATOM 760 O O . ASP A 1 94 ? 0.617 -2.269 -5.545 1.00 75.00 94 ASP A O 1
ATOM 764 N N . GLU A 1 95 ? -0.279 -2.787 -7.530 1.00 79.81 95 GLU A N 1
ATOM 765 C CA . GLU A 1 95 ? -1.472 -3.420 -6.968 1.00 79.81 95 GLU A CA 1
ATOM 766 C C . GLU A 1 95 ? -1.144 -4.445 -5.862 1.00 79.81 95 GLU A C 1
ATOM 768 O O . GLU A 1 95 ? -1.832 -4.497 -4.841 1.00 79.81 95 GLU A O 1
ATOM 773 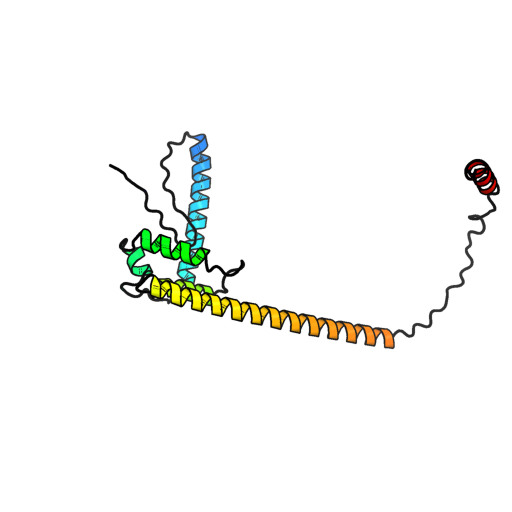N N . ASP A 1 96 ? -0.056 -5.207 -6.010 1.00 83.94 96 ASP A N 1
ATOM 774 C CA . ASP A 1 96 ? 0.385 -6.189 -5.016 1.00 83.94 96 ASP A CA 1
ATOM 775 C C . ASP A 1 96 ? 0.824 -5.531 -3.703 1.00 83.94 96 ASP A C 1
ATOM 777 O O . ASP A 1 96 ? 0.376 -5.927 -2.621 1.00 83.94 96 ASP A O 1
ATOM 781 N N . LEU A 1 97 ? 1.650 -4.485 -3.772 1.00 84.56 97 LEU A N 1
ATOM 782 C CA . LEU A 1 97 ? 2.071 -3.754 -2.583 1.00 84.56 97 LEU A CA 1
ATOM 783 C C . LEU A 1 97 ? 0.899 -2.986 -1.938 1.00 84.56 97 LEU A C 1
ATOM 785 O O . LEU A 1 97 ? 0.855 -2.845 -0.714 1.00 84.56 97 LEU A O 1
ATOM 789 N N . GLN A 1 98 ? -0.091 -2.542 -2.719 1.00 84.44 98 GLN A N 1
ATOM 790 C CA . GLN A 1 98 ? -1.321 -1.947 -2.182 1.00 84.44 98 GLN A CA 1
ATOM 791 C C . GLN A 1 98 ? -2.165 -2.976 -1.425 1.00 84.44 98 GLN A C 1
ATOM 793 O O . GLN A 1 98 ? -2.653 -2.685 -0.332 1.00 84.44 98 GLN A O 1
ATOM 798 N N . LYS A 1 99 ? -2.297 -4.200 -1.947 1.00 88.94 99 LYS A N 1
ATOM 799 C CA . LYS A 1 99 ? -2.951 -5.307 -1.229 1.00 88.94 99 LYS A CA 1
ATOM 800 C C . LYS A 1 99 ? -2.220 -5.642 0.066 1.00 88.94 99 LYS A C 1
ATOM 802 O O . LYS A 1 99 ? -2.866 -5.872 1.090 1.00 88.94 99 LYS A O 1
ATOM 807 N N . GLU A 1 100 ? -0.887 -5.630 0.060 1.00 90.00 100 GLU A N 1
ATOM 808 C CA . GLU A 1 100 ? -0.114 -5.787 1.293 1.00 90.00 100 GLU A CA 1
ATOM 809 C C . GLU A 1 100 ? -0.400 -4.661 2.290 1.00 90.00 100 GLU A C 1
ATOM 811 O O . GLU A 1 100 ? -0.651 -4.952 3.458 1.00 90.00 100 GLU A O 1
ATOM 816 N N . TYR A 1 101 ? -0.460 -3.404 1.844 1.00 89.12 101 TYR A N 1
ATOM 817 C CA . TYR A 1 101 ? -0.838 -2.277 2.700 1.00 89.12 101 TYR A CA 1
ATOM 818 C C . TYR A 1 101 ? -2.206 -2.478 3.371 1.00 89.12 101 TYR A C 1
ATOM 820 O O . TYR A 1 101 ? -2.322 -2.342 4.592 1.00 89.12 101 TYR A O 1
ATOM 828 N N . VAL A 1 102 ? -3.230 -2.872 2.607 1.00 90.62 102 VAL A N 1
ATOM 829 C CA . VAL A 1 102 ? -4.563 -3.191 3.152 1.00 90.62 102 VAL A CA 1
ATOM 830 C C . VAL A 1 102 ? -4.476 -4.320 4.183 1.00 90.62 102 VAL A C 1
ATOM 832 O O . VAL A 1 102 ? -5.050 -4.240 5.273 1.00 90.62 102 VAL A O 1
ATOM 835 N N . LYS A 1 103 ? -3.692 -5.359 3.883 1.00 93.62 103 LYS A N 1
ATOM 836 C CA . LYS A 1 103 ? -3.485 -6.501 4.776 1.00 93.62 103 LYS A CA 1
ATOM 837 C C . LYS A 1 103 ? -2.842 -6.110 6.108 1.00 93.62 103 LYS A C 1
ATOM 839 O O . LYS A 1 103 ? -3.159 -6.740 7.120 1.00 93.62 103 LYS A O 1
ATOM 844 N N . ILE A 1 104 ? -1.985 -5.086 6.151 1.00 94.38 104 ILE A N 1
ATOM 845 C CA . ILE A 1 104 ? -1.421 -4.579 7.413 1.00 94.38 104 ILE A CA 1
ATOM 846 C C . ILE A 1 104 ? -2.559 -4.146 8.343 1.00 94.38 104 ILE A C 1
ATOM 848 O O . ILE A 1 104 ? -2.654 -4.646 9.461 1.00 94.38 104 ILE A O 1
ATOM 852 N N . TYR A 1 105 ? -3.491 -3.319 7.865 1.00 92.69 105 TYR A N 1
ATOM 853 C CA . TYR A 1 105 ? -4.645 -2.884 8.661 1.00 92.69 105 TYR A CA 1
ATOM 854 C C . TYR A 1 105 ? -5.563 -4.038 9.079 1.00 92.69 105 TYR A C 1
ATOM 856 O O . TYR A 1 105 ? -6.046 -4.069 10.212 1.00 92.69 105 TYR A O 1
ATOM 864 N N . HIS A 1 106 ? -5.780 -5.005 8.187 1.00 94.06 106 HIS A N 1
ATOM 865 C CA . HIS A 1 106 ? -6.662 -6.148 8.435 1.00 94.06 106 HIS A CA 1
ATOM 866 C C . HIS A 1 106 ? -6.091 -7.159 9.436 1.00 94.06 106 HIS A C 1
ATOM 868 O O . HIS A 1 106 ? -6.838 -8.000 9.934 1.00 94.06 106 HIS A O 1
ATOM 874 N N . THR A 1 107 ? -4.783 -7.125 9.707 1.00 96.19 107 THR A N 1
ATOM 875 C CA . THR A 1 107 ? -4.110 -8.165 10.503 1.00 96.19 107 THR A CA 1
ATOM 876 C C . THR A 1 107 ? -3.361 -7.644 11.718 1.00 96.1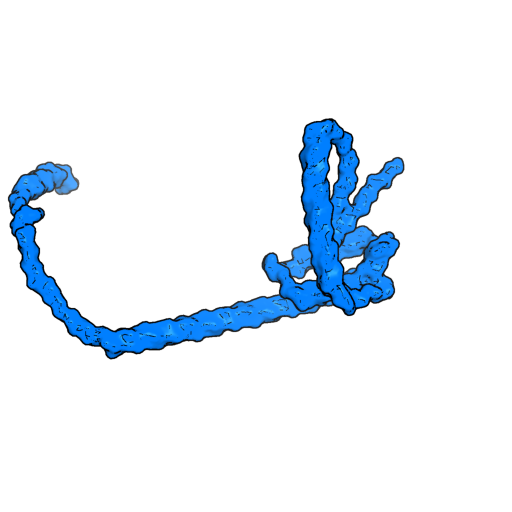9 107 THR A C 1
ATOM 878 O O . THR A 1 107 ? -3.232 -8.397 12.676 1.00 96.19 107 THR A O 1
ATOM 881 N N . SER A 1 108 ? -2.873 -6.403 11.711 1.00 97.12 108 SER A N 1
ATOM 882 C CA . SER A 1 108 ? -2.137 -5.845 12.847 1.00 97.12 108 SER A CA 1
ATOM 883 C C . SER A 1 108 ? -3.043 -5.650 14.052 1.00 97.12 108 SER A C 1
ATOM 885 O O . SER A 1 108 ? -4.098 -5.030 13.936 1.00 97.12 108 SER A O 1
ATOM 887 N N . MET A 1 109 ? -2.616 -6.155 15.207 1.00 96.06 109 MET A N 1
ATOM 888 C CA . MET A 1 109 ? -3.357 -6.093 16.469 1.00 96.06 109 MET A CA 1
ATOM 889 C C . MET A 1 109 ? -2.959 -4.887 17.333 1.00 96.06 109 MET A C 1
ATOM 891 O O . MET A 1 109 ? -3.707 -4.515 18.237 1.00 96.06 109 MET A O 1
ATOM 895 N N . SER A 1 110 ? -1.802 -4.272 17.062 1.00 96.62 110 SER A N 1
ATOM 896 C CA . SER A 1 110 ? -1.295 -3.089 17.768 1.00 96.62 110 SER A CA 1
ATOM 897 C C . SER A 1 110 ? -0.573 -2.107 16.840 1.00 96.62 110 SER A C 1
ATOM 899 O O . SER A 1 110 ? -0.222 -2.438 15.702 1.00 96.62 110 SER A O 1
ATOM 901 N N . VAL A 1 111 ? -0.316 -0.902 17.356 1.00 95.81 111 VAL A N 1
ATOM 902 C CA . VAL A 1 111 ? 0.472 0.139 16.682 1.00 95.81 111 VAL A CA 1
ATOM 903 C C . VAL A 1 111 ? 1.900 -0.342 16.397 1.00 95.81 111 VAL A C 1
ATOM 905 O O . VAL A 1 111 ? 2.418 -0.114 15.307 1.00 95.81 111 VAL A O 1
ATOM 908 N N . GLU A 1 112 ? 2.543 -1.055 17.320 1.00 97.50 112 GLU A N 1
ATOM 909 C CA . GLU A 1 112 ? 3.899 -1.591 17.124 1.00 97.50 112 GLU A CA 1
ATOM 910 C C . GLU A 1 112 ? 3.946 -2.620 15.992 1.00 97.50 112 GLU A C 1
ATOM 912 O O . GLU A 1 112 ? 4.837 -2.560 15.144 1.00 97.50 112 GLU A O 1
ATOM 917 N N . GLU A 1 113 ? 2.971 -3.533 15.942 1.00 97.44 113 GLU A N 1
ATOM 918 C CA . GLU A 1 113 ? 2.883 -4.534 14.874 1.00 97.44 113 GLU A CA 1
ATOM 919 C C . GLU A 1 113 ? 2.629 -3.869 13.515 1.00 97.44 113 GLU A C 1
ATOM 921 O O . GLU A 1 113 ? 3.213 -4.256 12.501 1.00 97.44 113 GLU A O 1
ATOM 926 N N . PHE A 1 114 ? 1.792 -2.825 13.492 1.00 95.75 114 PHE A N 1
ATOM 927 C CA . PHE A 1 114 ? 1.602 -1.988 12.311 1.00 95.75 114 PHE A CA 1
ATOM 928 C C . PHE A 1 114 ? 2.921 -1.376 11.835 1.00 95.75 114 PHE A C 1
ATOM 930 O O . PHE A 1 114 ? 3.274 -1.527 10.667 1.00 95.75 114 PHE A O 1
ATOM 937 N N . LYS A 1 115 ? 3.665 -0.716 12.730 1.00 95.75 115 LYS A N 1
ATOM 938 C CA . LYS A 1 115 ? 4.931 -0.045 12.397 1.00 95.75 115 LYS A CA 1
ATOM 939 C C . LYS A 1 115 ? 5.961 -1.013 11.826 1.00 95.75 115 LYS A C 1
ATOM 941 O O . LYS A 1 115 ? 6.623 -0.677 10.849 1.00 95.75 115 LYS A O 1
ATOM 946 N N . GLN A 1 116 ? 6.081 -2.209 12.402 1.00 96.94 116 GLN A N 1
ATOM 947 C CA . GLN A 1 116 ? 6.997 -3.236 11.898 1.00 96.94 116 GLN A CA 1
ATOM 948 C C . GLN A 1 116 ? 6.631 -3.659 10.473 1.00 96.94 116 GLN A C 1
ATOM 950 O O . GLN A 1 116 ? 7.447 -3.518 9.566 1.00 96.94 116 GLN A O 1
ATOM 955 N N . LYS A 1 117 ? 5.377 -4.070 10.246 1.00 95.56 117 LYS A N 1
ATOM 956 C CA . LYS A 1 117 ? 4.916 -4.474 8.909 1.00 95.56 117 LYS A CA 1
ATOM 957 C C . LYS A 1 117 ? 4.988 -3.334 7.889 1.00 95.56 117 LYS A C 1
ATOM 959 O O . LYS A 1 117 ? 5.213 -3.582 6.708 1.00 95.56 117 LYS A O 1
ATOM 964 N N . TRP A 1 118 ? 4.803 -2.089 8.330 1.00 92.50 118 TRP A N 1
ATOM 965 C CA . TRP A 1 118 ? 4.984 -0.912 7.484 1.00 92.50 118 TRP A CA 1
ATOM 966 C C . TRP A 1 118 ? 6.426 -0.784 6.997 1.00 92.50 118 TRP A C 1
ATOM 968 O O . TRP A 1 118 ? 6.639 -0.598 5.804 1.00 92.50 118 TRP A O 1
ATOM 978 N N . LEU A 1 119 ? 7.412 -0.910 7.889 1.00 93.44 119 LEU A N 1
ATOM 979 C CA . LEU A 1 119 ? 8.826 -0.853 7.507 1.00 93.44 119 LEU A CA 1
ATOM 980 C C . LEU A 1 119 ? 9.206 -1.999 6.564 1.00 93.44 119 LEU A C 1
ATOM 982 O O . LEU A 1 119 ? 9.909 -1.762 5.584 1.00 93.44 119 LEU A O 1
ATOM 986 N N . ASP A 1 120 ? 8.683 -3.204 6.798 1.00 93.19 120 ASP A N 1
ATOM 987 C CA . ASP A 1 120 ? 8.889 -4.340 5.893 1.00 93.19 120 ASP A CA 1
ATOM 988 C C . ASP A 1 120 ? 8.325 -4.053 4.492 1.00 93.19 120 ASP A C 1
ATOM 990 O O . ASP A 1 120 ? 8.975 -4.326 3.481 1.00 93.19 120 ASP A O 1
ATOM 994 N N . LEU A 1 121 ? 7.129 -3.457 4.417 1.00 90.50 121 LEU A N 1
ATOM 995 C CA . LEU A 1 121 ? 6.519 -3.052 3.151 1.00 90.50 121 LEU A CA 1
ATOM 996 C C . LEU A 1 121 ? 7.341 -1.964 2.441 1.00 90.50 121 LEU A C 1
ATOM 998 O O . LEU A 1 121 ? 7.519 -2.025 1.225 1.00 90.50 121 LEU A O 1
ATOM 1002 N N . GLN A 1 122 ? 7.872 -0.992 3.188 1.00 87.62 122 GLN A N 1
ATOM 1003 C CA . GLN A 1 122 ? 8.753 0.046 2.643 1.00 87.62 122 GLN A CA 1
ATOM 1004 C C . GLN A 1 122 ? 10.037 -0.562 2.063 1.00 87.62 122 GLN A C 1
ATOM 1006 O O . GLN A 1 122 ? 10.413 -0.234 0.939 1.00 87.62 122 GLN A O 1
ATOM 1011 N N . ALA A 1 123 ? 10.664 -1.504 2.773 1.00 89.25 123 ALA A N 1
ATOM 1012 C CA . ALA A 1 123 ? 11.858 -2.193 2.290 1.00 89.25 123 ALA A CA 1
ATOM 1013 C C . ALA A 1 123 ? 11.582 -2.990 1.001 1.00 89.25 123 ALA A C 1
ATOM 1015 O O . ALA A 1 123 ? 12.374 -2.940 0.059 1.00 89.25 123 ALA A O 1
ATOM 1016 N N . LYS A 1 124 ? 10.430 -3.674 0.914 1.00 88.00 124 LYS A N 1
ATOM 1017 C CA . LYS A 1 124 ? 9.992 -4.351 -0.322 1.00 88.00 124 LYS A CA 1
ATOM 1018 C C . LYS A 1 124 ? 9.814 -3.375 -1.483 1.00 88.00 124 LYS A C 1
ATOM 1020 O O . LYS A 1 124 ? 10.244 -3.662 -2.599 1.00 88.00 124 LYS A O 1
ATOM 1025 N N . HIS A 1 125 ? 9.190 -2.227 -1.227 1.00 85.69 125 HIS A N 1
ATOM 1026 C CA . HIS A 1 125 ? 8.997 -1.189 -2.235 1.00 85.69 125 HIS A CA 1
ATOM 1027 C C . HIS A 1 125 ? 10.333 -0.634 -2.750 1.00 85.69 125 HIS A C 1
ATOM 1029 O O . HIS A 1 125 ? 10.512 -0.469 -3.959 1.00 85.69 125 HIS A O 1
ATOM 1035 N N . GLU A 1 126 ? 11.282 -0.372 -1.851 1.00 85.88 126 GLU A N 1
ATOM 1036 C CA . GLU A 1 126 ? 12.610 0.128 -2.207 1.00 85.88 126 GLU A CA 1
ATOM 1037 C C . GLU A 1 126 ? 13.399 -0.892 -3.038 1.00 85.88 126 GLU A C 1
ATOM 1039 O O . GLU A 1 126 ? 13.924 -0.541 -4.096 1.00 85.88 126 GLU A O 1
ATOM 1044 N N . ALA A 1 127 ? 13.400 -2.165 -2.627 1.00 87.56 127 ALA A N 1
ATOM 1045 C CA . ALA A 1 127 ? 14.033 -3.245 -3.382 1.00 87.56 127 ALA A CA 1
ATOM 1046 C C . ALA A 1 127 ? 13.465 -3.346 -4.806 1.00 87.56 127 ALA A C 1
ATOM 1048 O O . ALA A 1 127 ? 14.215 -3.328 -5.783 1.00 87.56 127 ALA A O 1
ATOM 1049 N N . ARG A 1 128 ? 12.133 -3.347 -4.935 1.00 84.06 128 ARG A N 1
ATOM 1050 C CA . ARG A 1 128 ? 11.452 -3.433 -6.230 1.00 84.06 128 ARG A CA 1
ATOM 1051 C C . ARG A 1 128 ? 11.712 -2.219 -7.118 1.00 84.06 128 ARG A C 1
ATOM 1053 O O . ARG A 1 128 ? 11.923 -2.358 -8.320 1.00 84.06 128 ARG A O 1
ATOM 1060 N N . SER A 1 129 ? 11.740 -1.025 -6.533 1.00 82.81 129 SER A N 1
ATOM 1061 C CA . SER A 1 129 ? 12.110 0.198 -7.253 1.00 82.81 129 SER A CA 1
ATOM 1062 C C . SER A 1 129 ? 13.550 0.120 -7.770 1.00 82.81 129 SER A C 1
ATOM 1064 O O . SER A 1 129 ? 13.824 0.514 -8.904 1.00 82.81 129 SER A O 1
ATOM 1066 N N . GLY A 1 130 ? 14.463 -0.436 -6.967 1.00 85.88 130 GLY A N 1
ATOM 1067 C CA . GLY A 1 130 ? 15.845 -0.707 -7.356 1.00 85.88 130 GLY A CA 1
ATOM 1068 C C . GLY A 1 130 ? 15.955 -1.678 -8.534 1.00 85.88 130 GLY A C 1
ATOM 1069 O O . GLY A 1 130 ? 16.668 -1.383 -9.495 1.00 85.88 130 GLY A O 1
ATOM 1070 N N . GLU A 1 131 ? 15.205 -2.783 -8.497 1.00 87.31 131 GLU A N 1
ATOM 1071 C CA . GLU A 1 131 ? 15.131 -3.770 -9.584 1.00 87.31 131 GLU A CA 1
ATOM 1072 C C . GLU A 1 131 ? 14.618 -3.146 -10.886 1.00 87.31 131 GLU A C 1
ATOM 1074 O O . GLU A 1 131 ? 15.246 -3.302 -11.933 1.00 87.31 131 GLU A O 1
ATOM 1079 N N . ILE A 1 132 ? 13.525 -2.375 -10.826 1.00 85.62 132 ILE A N 1
ATOM 1080 C CA . ILE A 1 132 ? 12.960 -1.678 -11.993 1.00 85.62 132 ILE A CA 1
ATOM 1081 C C . ILE A 1 132 ? 13.972 -0.686 -12.568 1.00 85.62 132 ILE A C 1
ATOM 1083 O O . ILE A 1 132 ? 14.175 -0.632 -13.784 1.00 85.62 132 ILE A O 1
ATOM 1087 N N . ALA A 1 133 ? 14.634 0.091 -11.708 1.00 87.06 133 ALA A N 1
ATOM 1088 C CA . ALA A 1 133 ? 15.644 1.046 -12.139 1.00 87.06 133 ALA A CA 1
ATOM 1089 C C . ALA A 1 133 ? 16.851 0.342 -12.783 1.00 87.06 133 ALA A C 1
ATOM 1091 O O . ALA A 1 133 ? 17.398 0.837 -13.769 1.00 87.06 133 ALA A O 1
ATOM 1092 N N . GLU A 1 134 ? 17.282 -0.806 -12.254 1.00 91.50 134 GLU A N 1
ATOM 1093 C CA . GLU A 1 134 ? 18.363 -1.598 -12.844 1.00 91.50 134 GLU A CA 1
ATOM 1094 C C . GLU A 1 134 ? 17.972 -2.215 -14.184 1.00 91.50 134 GLU A C 1
ATOM 1096 O O . GLU A 1 134 ? 18.749 -2.123 -15.137 1.00 91.50 134 GLU A O 1
ATOM 1101 N N . GLN A 1 135 ? 16.774 -2.788 -14.277 1.00 89.94 135 GLN A N 1
ATOM 1102 C CA . GLN A 1 135 ? 16.264 -3.350 -15.522 1.00 89.94 135 GLN A CA 1
ATOM 1103 C C . GLN A 1 135 ? 16.154 -2.267 -16.597 1.00 89.94 135 GLN A C 1
ATOM 1105 O O . GLN A 1 135 ? 16.698 -2.429 -17.683 1.00 89.94 135 GLN A O 1
ATOM 1110 N N . SER A 1 136 ? 15.601 -1.104 -16.244 1.00 90.44 136 SER A N 1
ATOM 1111 C CA . SER A 1 136 ? 15.502 0.044 -17.151 1.00 90.44 136 SER A CA 1
ATOM 1112 C C . SER A 1 136 ? 16.877 0.488 -17.666 1.00 90.44 136 SER A C 1
ATOM 1114 O O . SER A 1 136 ? 17.035 0.774 -18.850 1.00 90.44 136 SER A O 1
ATOM 1116 N N . ARG A 1 137 ? 17.913 0.502 -16.809 1.00 92.38 137 ARG A N 1
ATOM 1117 C CA . ARG A 1 137 ? 19.292 0.799 -17.244 1.00 92.38 137 ARG A CA 1
ATOM 1118 C C . ARG A 1 137 ? 19.819 -0.238 -18.239 1.00 92.38 137 ARG A C 1
ATOM 1120 O O . ARG A 1 137 ? 20.471 0.145 -19.210 1.00 92.38 137 ARG A O 1
ATOM 1127 N N . LYS A 1 138 ? 19.561 -1.530 -18.001 1.00 93.81 138 LYS A N 1
ATOM 1128 C CA . LYS A 1 138 ? 19.977 -2.620 -18.901 1.00 93.81 138 LYS A CA 1
ATOM 1129 C C . LYS A 1 138 ? 19.275 -2.521 -20.253 1.00 93.81 138 LYS A C 1
ATOM 1131 O O . LYS A 1 138 ? 19.949 -2.630 -21.274 1.00 93.81 138 LYS A O 1
ATOM 1136 N N . ASP A 1 139 ? 17.973 -2.259 -20.257 1.00 92.44 139 ASP A N 1
ATOM 1137 C CA . ASP A 1 139 ? 17.168 -2.149 -21.476 1.00 92.44 139 ASP A CA 1
ATOM 1138 C C . ASP A 1 139 ? 17.648 -0.976 -22.341 1.00 92.44 139 ASP A C 1
ATOM 1140 O O . ASP A 1 139 ? 17.965 -1.163 -23.516 1.00 92.44 139 ASP A O 1
ATOM 1144 N N . ILE A 1 140 ? 17.860 0.200 -21.735 1.00 92.81 140 ILE A N 1
ATOM 1145 C CA . ILE A 1 140 ? 18.431 1.370 -22.424 1.00 92.81 140 ILE A CA 1
ATOM 1146 C C . ILE A 1 140 ? 19.806 1.038 -23.020 1.00 92.81 140 ILE A C 1
ATOM 1148 O O . ILE A 1 140 ? 20.102 1.397 -24.161 1.00 92.81 140 ILE A O 1
ATOM 1152 N N . GLN A 1 141 ? 20.664 0.332 -22.278 1.00 92.69 141 GLN A N 1
ATOM 1153 C CA . GLN A 1 141 ? 21.986 -0.047 -22.775 1.00 92.69 141 GLN A CA 1
ATOM 1154 C C . GLN A 1 141 ? 21.901 -1.010 -23.970 1.00 92.69 141 GLN A C 1
ATOM 1156 O O . GLN A 1 141 ? 22.673 -0.870 -24.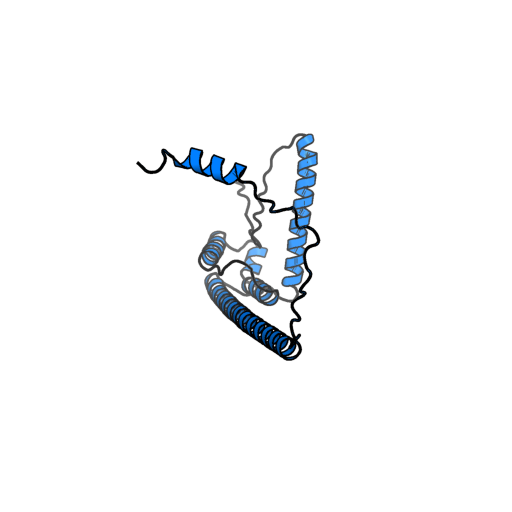923 1.00 92.69 141 GLN A O 1
ATOM 1161 N N . GLN A 1 142 ? 20.979 -1.976 -23.939 1.00 91.75 142 GLN A N 1
ATOM 1162 C CA . GLN A 1 142 ? 20.753 -2.905 -25.047 1.00 91.75 142 GLN A CA 1
ATOM 1163 C C . GLN A 1 142 ? 20.227 -2.182 -26.289 1.00 91.75 142 GLN A C 1
ATOM 1165 O O . GLN A 1 142 ? 20.755 -2.398 -27.383 1.00 91.75 142 GLN A O 1
ATOM 1170 N N . GLU A 1 143 ? 19.254 -1.284 -26.128 1.00 91.94 143 GLU A N 1
ATOM 1171 C CA . GLU A 1 143 ? 18.732 -0.462 -27.223 1.00 91.94 143 GLU A CA 1
ATOM 1172 C C . GLU A 1 143 ? 19.830 0.409 -27.844 1.00 91.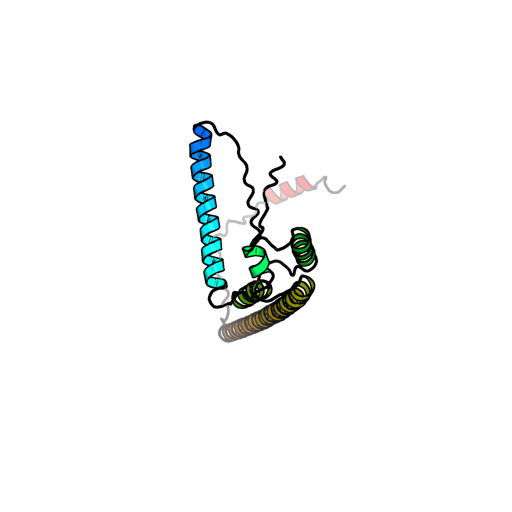94 143 GLU A C 1
ATOM 1174 O O . GLU A 1 143 ? 20.003 0.409 -29.064 1.00 91.94 143 GLU A O 1
ATOM 1179 N N . MET A 1 144 ? 20.653 1.072 -27.024 1.00 90.00 144 MET A N 1
ATOM 1180 C CA . MET A 1 144 ? 21.790 1.859 -27.515 1.00 90.00 144 MET A CA 1
ATOM 1181 C C . MET A 1 144 ? 22.785 1.012 -28.320 1.00 90.00 144 MET A C 1
ATOM 1183 O O . MET A 1 144 ? 23.269 1.448 -29.365 1.00 90.00 144 MET A O 1
ATOM 1187 N N . GLN A 1 145 ? 23.088 -0.210 -27.870 1.00 89.31 145 GLN A N 1
ATOM 1188 C CA . GLN A 1 145 ? 23.968 -1.121 -28.608 1.00 89.31 145 GLN A CA 1
ATOM 1189 C C . GLN A 1 145 ? 23.347 -1.589 -29.930 1.00 89.31 145 GLN A C 1
ATOM 1191 O O . GLN A 1 145 ? 24.064 -1.713 -30.927 1.00 89.31 145 GLN A O 1
ATOM 1196 N N . ALA A 1 146 ? 22.038 -1.848 -29.957 1.00 88.81 146 ALA A N 1
ATOM 1197 C CA . ALA A 1 146 ? 21.320 -2.222 -31.171 1.00 88.81 146 ALA A CA 1
ATOM 1198 C C . ALA A 1 146 ? 21.336 -1.080 -32.200 1.00 88.81 146 ALA A C 1
ATOM 1200 O O . ALA A 1 146 ? 21.719 -1.303 -33.351 1.00 88.81 146 ALA A O 1
ATOM 1201 N N . ILE A 1 147 ? 21.039 0.149 -31.764 1.00 89.94 147 ILE A N 1
ATOM 1202 C CA . ILE A 1 147 ? 21.102 1.360 -32.596 1.00 89.94 147 ILE A CA 1
ATOM 1203 C C . ILE A 1 147 ? 22.522 1.565 -33.144 1.00 89.94 147 ILE A C 1
ATOM 1205 O O . ILE A 1 147 ? 22.697 1.810 -34.337 1.00 89.94 147 ILE A O 1
ATOM 1209 N N . GLN A 1 148 ? 23.555 1.394 -32.311 1.00 84.75 148 GLN A N 1
ATOM 1210 C CA . GLN A 1 148 ? 24.947 1.537 -32.747 1.00 84.75 148 GLN A CA 1
ATOM 1211 C C . GLN A 1 148 ? 25.345 0.495 -33.805 1.00 84.75 148 GLN A C 1
ATOM 1213 O O . GLN A 1 148 ? 26.036 0.828 -34.771 1.00 84.75 148 GLN A O 1
ATOM 1218 N N . LYS A 1 149 ? 24.919 -0.766 -33.647 1.00 84.69 149 LYS A N 1
ATOM 1219 C CA . LYS A 1 149 ? 25.164 -1.822 -34.645 1.00 84.69 149 LYS A CA 1
ATOM 1220 C C . LYS A 1 149 ? 24.473 -1.506 -35.969 1.00 84.69 149 LYS A C 1
ATOM 1222 O O . LYS A 1 149 ? 25.100 -1.650 -37.015 1.00 84.69 149 LYS A O 1
ATOM 1227 N N . GLN A 1 150 ? 23.228 -1.041 -35.917 1.00 82.38 150 GLN A N 1
ATOM 1228 C CA . GLN A 1 150 ? 22.469 -0.656 -37.104 1.00 82.38 150 GLN A CA 1
ATOM 1229 C C . GLN A 1 150 ? 23.120 0.529 -37.835 1.00 82.38 150 GLN A C 1
ATOM 1231 O O . GLN A 1 150 ? 23.274 0.483 -39.053 1.00 82.38 150 GLN A O 1
ATOM 1236 N N . TYR A 1 151 ? 23.582 1.546 -37.098 1.00 78.94 151 TYR A N 1
ATOM 1237 C CA . TYR A 1 151 ? 24.324 2.676 -37.665 1.00 78.94 151 TYR A CA 1
ATOM 1238 C C . TYR A 1 151 ? 25.614 2.229 -38.367 1.00 78.94 151 TYR A C 1
ATOM 1240 O O . TYR A 1 151 ? 25.882 2.634 -39.496 1.00 78.94 151 TYR A O 1
ATOM 1248 N N . ASN A 1 152 ? 26.402 1.352 -37.735 1.00 76.69 152 ASN A N 1
ATOM 1249 C CA . ASN A 1 152 ? 27.643 0.851 -38.331 1.00 76.69 152 ASN A CA 1
ATOM 1250 C C . ASN A 1 152 ? 27.378 0.012 -39.597 1.00 76.69 152 ASN A C 1
ATOM 1252 O O . ASN A 1 152 ? 28.081 0.176 -40.588 1.00 76.69 152 ASN A O 1
ATOM 1256 N N . GLN A 1 153 ? 26.329 -0.818 -39.607 1.00 73.38 153 GLN A N 1
ATOM 1257 C CA . GLN A 1 153 ? 25.934 -1.600 -40.787 1.00 73.38 153 GLN A CA 1
ATOM 1258 C C . GLN A 1 153 ? 25.488 -0.723 -41.966 1.00 73.38 153 GLN A C 1
ATOM 1260 O O . GLN A 1 153 ? 25.791 -1.046 -43.112 1.00 73.38 153 GLN A O 1
ATOM 1265 N N . GLN A 1 154 ? 24.800 0.393 -41.704 1.00 63.06 154 GLN A N 1
ATOM 1266 C CA . GLN A 1 154 ? 24.433 1.364 -42.742 1.00 63.06 154 GLN A CA 1
ATOM 1267 C C . GLN A 1 154 ? 25.660 2.113 -43.275 1.00 63.06 154 GLN A C 1
ATOM 1269 O O . GLN A 1 154 ? 25.791 2.307 -44.481 1.00 63.06 154 GLN A O 1
ATOM 1274 N N . LYS A 1 155 ? 26.603 2.463 -42.393 1.00 57.28 155 LYS A N 1
ATOM 1275 C CA . LYS A 1 155 ? 27.852 3.136 -42.768 1.00 57.28 155 LYS A CA 1
ATOM 1276 C C . LYS A 1 155 ? 28.759 2.264 -43.647 1.00 57.28 155 LYS A C 1
ATOM 1278 O O . LYS A 1 155 ? 29.413 2.789 -44.541 1.00 57.28 155 LYS A O 1
ATOM 1283 N N . ASP A 1 156 ? 28.760 0.948 -43.429 1.00 54.75 156 ASP A N 1
ATOM 1284 C CA . ASP A 1 156 ? 29.511 -0.012 -44.251 1.00 54.75 156 ASP A CA 1
ATOM 1285 C C . ASP A 1 156 ? 28.825 -0.320 -45.601 1.00 54.75 156 ASP A C 1
ATOM 1287 O O . ASP A 1 156 ? 29.479 -0.798 -46.529 1.00 54.75 156 ASP A O 1
ATOM 1291 N N . GLN A 1 157 ? 27.526 -0.020 -45.748 1.00 54.81 157 GLN A N 1
ATOM 1292 C CA . GLN A 1 157 ? 26.796 -0.123 -47.022 1.00 54.81 157 GLN A CA 1
ATOM 1293 C C . GLN A 1 157 ? 26.847 1.172 -47.855 1.00 54.81 157 GLN A C 1
ATOM 1295 O O . GLN A 1 157 ? 26.764 1.109 -49.082 1.00 54.81 157 GLN A O 1
ATOM 1300 N N . GLU A 1 158 ? 27.061 2.333 -47.231 1.00 52.12 158 GLU A N 1
ATOM 1301 C CA . GLU A 1 158 ? 27.235 3.624 -47.906 1.00 52.12 158 GLU A CA 1
ATOM 1302 C C . GLU A 1 158 ? 28.714 4.044 -48.017 1.00 52.12 158 GLU A C 1
ATOM 1304 O O . GLU A 1 158 ? 29.126 5.100 -47.538 1.00 52.12 158 GLU A O 1
ATOM 1309 N N . VAL A 1 159 ? 29.517 3.311 -48.798 1.00 52.97 159 VAL A N 1
ATOM 1310 C CA . VAL A 1 159 ? 30.559 3.991 -49.597 1.00 52.97 159 VAL A CA 1
ATOM 1311 C C . VAL A 1 159 ? 29.851 4.626 -50.793 1.00 52.97 159 VAL A C 1
ATOM 1313 O O . VAL A 1 159 ? 30.003 4.214 -51.943 1.00 52.97 159 VAL A O 1
ATOM 1316 N N . ILE A 1 160 ? 29.007 5.625 -50.530 1.00 58.19 160 ILE A N 1
ATOM 1317 C CA . ILE A 1 160 ? 28.543 6.507 -51.592 1.00 58.19 160 ILE A CA 1
ATOM 1318 C C . ILE A 1 160 ? 29.772 7.326 -51.962 1.00 58.19 160 ILE A C 1
ATOM 1320 O O . ILE A 1 160 ? 30.145 8.261 -51.255 1.00 58.19 160 ILE A O 1
ATOM 1324 N N . ASN A 1 161 ? 30.436 6.943 -53.054 1.00 56.72 161 ASN A N 1
ATOM 1325 C CA . ASN A 1 161 ? 31.430 7.784 -53.704 1.00 56.72 161 ASN A CA 1
ATOM 1326 C C . ASN A 1 161 ? 30.775 9.141 -53.966 1.00 56.72 161 ASN A C 1
ATOM 1328 O O . ASN A 1 161 ? 30.008 9.302 -54.918 1.00 56.72 161 ASN A O 1
ATOM 1332 N N . PHE A 1 162 ? 31.056 10.103 -53.093 1.00 62.53 162 PHE A N 1
ATOM 1333 C CA . PHE A 1 162 ? 30.596 11.468 -53.232 1.00 62.53 162 PHE A CA 1
ATOM 1334 C C . PHE A 1 162 ? 31.188 11.988 -54.540 1.00 62.53 162 PHE A C 1
ATOM 1336 O O . PHE A 1 162 ? 32.392 12.219 -54.644 1.00 62.53 162 PHE A O 1
ATOM 1343 N N . LYS A 1 163 ? 30.362 12.119 -55.579 1.00 64.06 163 LYS A N 1
ATOM 1344 C CA . LYS A 1 163 ? 30.743 12.880 -56.765 1.00 64.06 163 LYS A CA 1
ATOM 1345 C C . LYS A 1 163 ? 30.411 14.334 -56.454 1.00 64.06 163 LYS A C 1
ATOM 1347 O O . LYS A 1 163 ? 29.223 14.656 -56.407 1.00 64.06 163 LYS A O 1
ATOM 1352 N N . PRO A 1 164 ? 31.403 15.207 -56.201 1.00 63.31 164 PRO A N 1
ATOM 1353 C CA . PRO A 1 164 ? 31.116 16.620 -56.029 1.00 63.31 164 PRO A CA 1
ATOM 1354 C C . PRO A 1 164 ? 30.397 17.118 -57.284 1.00 63.31 164 PRO A C 1
ATOM 1356 O O . PRO A 1 164 ? 30.882 16.949 -58.404 1.00 63.31 164 PRO A O 1
ATOM 1359 N N . ILE A 1 165 ? 29.214 17.697 -57.099 1.00 62.50 165 ILE A N 1
ATOM 1360 C CA . ILE A 1 165 ? 28.467 18.324 -58.184 1.00 62.50 165 ILE A CA 1
ATOM 1361 C C . ILE A 1 165 ? 29.196 19.630 -58.502 1.00 62.50 165 ILE A C 1
ATOM 1363 O O . ILE A 1 165 ? 28.979 20.652 -57.856 1.00 62.50 165 ILE A O 1
ATOM 1367 N N . GLN A 1 166 ? 30.095 19.596 -59.485 1.00 59.59 166 GLN A N 1
ATOM 1368 C CA . GLN A 1 166 ? 30.637 20.807 -60.094 1.00 59.59 166 GLN A CA 1
ATOM 1369 C C . GLN A 1 166 ? 29.580 21.388 -61.035 1.00 59.59 166 GLN A C 1
ATOM 1371 O O . GLN A 1 166 ? 29.609 21.178 -62.244 1.00 59.59 166 GLN A O 1
ATOM 1376 N N . ALA A 1 167 ? 28.600 22.082 -60.463 1.00 62.12 167 ALA A N 1
ATOM 1377 C CA . ALA A 1 167 ? 27.719 22.950 -61.227 1.00 62.12 167 ALA A CA 1
ATOM 1378 C C . ALA A 1 167 ? 28.284 24.373 -61.167 1.00 62.12 167 ALA A C 1
ATOM 1380 O O . ALA A 1 167 ? 28.344 24.977 -60.095 1.00 62.12 167 ALA A O 1
ATOM 1381 N N . GLU A 1 168 ? 28.695 24.920 -62.312 1.00 60.78 168 GLU A N 1
ATOM 1382 C CA . GLU A 1 168 ? 28.960 26.354 -62.411 1.00 60.78 168 GLU A CA 1
ATOM 1383 C C . GLU A 1 168 ? 27.655 27.120 -62.160 1.00 60.78 168 GLU A C 1
ATOM 1385 O O . GLU A 1 168 ? 26.639 26.907 -62.829 1.00 60.78 168 GLU A O 1
ATOM 1390 N N . SER A 1 169 ? 27.676 28.019 -61.175 1.00 59.44 169 SER A N 1
ATOM 1391 C CA . SER A 1 169 ? 26.565 28.933 -60.917 1.00 59.44 169 SER A CA 1
ATOM 1392 C C . SER A 1 169 ? 26.268 29.752 -62.175 1.00 59.44 169 SER A C 1
ATOM 1394 O O . SER A 1 169 ? 27.134 30.457 -62.695 1.00 59.44 169 SER A O 1
ATOM 1396 N N . LYS A 1 170 ? 25.011 29.721 -62.636 1.00 60.06 170 LYS A N 1
ATOM 1397 C CA . LYS A 1 170 ? 24.519 30.626 -63.690 1.00 60.06 170 LYS A CA 1
ATOM 1398 C C . LYS A 1 170 ? 24.472 32.089 -63.234 1.00 60.06 170 LYS A C 1
ATOM 1400 O O . LYS A 1 170 ? 24.309 32.974 -64.068 1.00 60.06 170 LYS A O 1
ATOM 1405 N N . ASN A 1 171 ? 24.616 32.352 -61.935 1.00 57.78 171 ASN A N 1
ATOM 1406 C CA . ASN A 1 171 ? 24.569 33.692 -61.374 1.00 57.78 171 ASN A CA 1
ATOM 1407 C C . ASN A 1 171 ? 25.996 34.225 -61.173 1.00 57.78 171 ASN A C 1
ATOM 1409 O O . ASN A 1 171 ? 26.574 34.105 -60.092 1.00 57.78 171 ASN A O 1
ATOM 1413 N N . LYS A 1 172 ? 26.576 34.781 -62.245 1.00 56.56 172 LYS A N 1
ATOM 1414 C CA . LYS A 1 172 ? 27.897 35.442 -62.232 1.00 56.56 172 LYS A CA 1
ATOM 1415 C C . LYS A 1 172 ? 27.846 36.889 -61.705 1.00 56.56 172 LYS A C 1
ATOM 1417 O O . LYS A 1 172 ? 28.870 37.559 -61.679 1.00 56.56 172 LYS A O 1
ATOM 1422 N N . GLU A 1 173 ? 26.671 37.381 -61.304 1.00 58.75 173 GLU A N 1
ATOM 1423 C CA . GLU A 1 173 ? 26.434 38.802 -60.997 1.00 58.75 173 GLU A CA 1
ATOM 1424 C C . GLU A 1 173 ? 26.329 39.113 -59.494 1.00 58.75 173 GLU A C 1
ATOM 1426 O O . GLU A 1 173 ? 26.430 40.273 -59.116 1.00 58.75 173 GLU A O 1
ATOM 1431 N N . THR A 1 174 ? 26.166 38.124 -58.607 1.00 55.69 174 THR A N 1
ATOM 1432 C CA . THR A 1 174 ? 25.918 38.395 -57.170 1.00 55.69 174 THR A CA 1
ATOM 1433 C C . THR A 1 174 ? 27.143 38.924 -56.409 1.00 55.69 174 THR A C 1
ATOM 1435 O O . THR A 1 174 ? 27.028 39.326 -55.256 1.00 55.69 174 THR A O 1
ATOM 1438 N N . TYR A 1 175 ? 28.313 38.926 -57.050 1.00 53.16 175 TYR A N 1
ATOM 1439 C CA . TYR A 1 175 ? 29.562 39.476 -56.517 1.00 53.16 175 TYR A CA 1
ATOM 1440 C C . TYR A 1 175 ? 30.275 40.330 -57.562 1.00 53.16 175 TYR A C 1
ATOM 1442 O O . TYR A 1 175 ? 31.499 40.285 -57.682 1.00 53.16 175 TYR A O 1
ATOM 1450 N N . LYS A 1 176 ? 29.525 41.107 -58.347 1.00 51.50 176 LYS A N 1
ATOM 1451 C CA . LYS A 1 176 ? 30.148 42.225 -59.048 1.00 51.50 176 LYS A CA 1
ATOM 1452 C C . LYS A 1 176 ? 30.503 43.290 -58.023 1.00 51.50 176 LYS A C 1
ATOM 1454 O O . LYS A 1 176 ? 29.684 44.124 -57.683 1.00 51.50 176 LYS A O 1
ATOM 1459 N N . ASP A 1 177 ? 31.713 43.153 -57.498 1.00 57.94 177 ASP A N 1
ATOM 1460 C CA . ASP A 1 177 ? 32.646 44.245 -57.242 1.00 57.94 177 ASP A CA 1
ATOM 1461 C C . ASP A 1 177 ? 31.998 45.565 -56.783 1.00 57.94 177 ASP A C 1
ATOM 1463 O O . ASP A 1 177 ? 32.121 46.611 -57.421 1.00 57.94 177 ASP A O 1
ATOM 1467 N N . ASP A 1 178 ? 31.291 45.527 -55.651 1.00 52.88 178 ASP A N 1
ATOM 1468 C CA . ASP A 1 178 ? 30.822 46.740 -54.987 1.00 52.88 178 ASP A CA 1
ATOM 1469 C C . ASP A 1 178 ? 32.011 47.385 -54.260 1.00 52.88 178 ASP A C 1
ATOM 1471 O O . ASP A 1 178 ? 32.120 47.358 -53.030 1.00 52.88 178 ASP A O 1
ATOM 1475 N N . ASN A 1 179 ? 32.892 48.040 -55.023 1.00 57.97 179 ASN A N 1
ATOM 1476 C CA . ASN A 1 179 ? 33.889 48.989 -54.503 1.00 57.97 179 ASN A CA 1
ATOM 1477 C C . ASN A 1 179 ? 33.250 50.069 -53.599 1.00 57.97 179 ASN A C 1
ATOM 1479 O O . ASN A 1 179 ? 33.921 50.681 -52.771 1.00 57.97 179 ASN A O 1
ATOM 1483 N N . ILE A 1 180 ? 31.928 50.248 -53.691 1.00 58.91 180 ILE A N 1
ATOM 1484 C CA . ILE A 1 180 ? 31.102 51.077 -52.808 1.00 58.91 180 ILE A CA 1
ATOM 1485 C C . ILE A 1 180 ? 31.158 50.584 -51.349 1.00 58.91 180 ILE A C 1
ATOM 1487 O O . ILE A 1 180 ? 31.218 51.397 -50.426 1.00 58.91 180 ILE A O 1
ATOM 1491 N N . ARG A 1 181 ? 31.177 49.263 -51.112 1.00 60.25 181 ARG A N 1
ATOM 1492 C CA . ARG A 1 181 ? 31.234 48.687 -49.756 1.00 60.25 181 ARG A CA 1
ATOM 1493 C C . ARG A 1 181 ? 32.606 48.880 -49.113 1.00 60.25 181 ARG A C 1
ATOM 1495 O O . ARG A 1 181 ? 32.668 49.164 -47.920 1.00 60.25 181 ARG A O 1
ATOM 1502 N N . ASN A 1 182 ? 33.682 48.786 -49.896 1.00 65.00 182 ASN A N 1
ATOM 1503 C CA . ASN A 1 182 ? 35.048 48.979 -49.402 1.00 65.00 182 ASN A CA 1
ATOM 1504 C C . ASN A 1 182 ? 35.321 50.431 -48.983 1.00 65.00 182 ASN A C 1
ATOM 1506 O O . ASN A 1 182 ? 35.906 50.650 -47.925 1.00 65.00 182 ASN A O 1
ATOM 1510 N N . GLU A 1 183 ? 34.841 51.419 -49.741 1.00 70.44 183 GLU A N 1
ATOM 1511 C CA . GLU A 1 183 ? 34.966 52.841 -49.376 1.00 70.44 183 GLU A CA 1
ATOM 1512 C C . GLU A 1 183 ? 34.127 53.209 -48.140 1.00 70.44 183 GLU A C 1
ATOM 1514 O O . GLU A 1 183 ? 34.578 53.962 -47.273 1.00 70.44 183 GLU A O 1
ATOM 1519 N N . LEU A 1 184 ? 32.925 52.633 -48.004 1.00 71.56 184 LEU A N 1
ATOM 1520 C CA . LEU A 1 184 ? 32.083 52.830 -46.821 1.00 71.56 184 LEU A CA 1
ATOM 1521 C C . LEU A 1 184 ? 32.746 52.257 -45.558 1.00 71.56 184 LEU A C 1
ATOM 1523 O O . LEU A 1 184 ? 32.764 52.910 -44.516 1.00 71.56 184 LEU A O 1
ATOM 1527 N N . ILE A 1 185 ? 33.322 51.054 -45.658 1.00 71.94 185 ILE A N 1
ATOM 1528 C CA . ILE A 1 185 ? 34.056 50.413 -44.559 1.00 71.94 185 ILE A CA 1
ATOM 1529 C C . ILE A 1 185 ? 35.290 51.243 -44.183 1.00 71.94 185 ILE A C 1
ATOM 1531 O O . ILE A 1 185 ? 35.532 51.457 -42.998 1.00 71.94 185 ILE A O 1
ATOM 1535 N N . LYS A 1 186 ? 36.027 51.781 -45.163 1.00 72.06 186 LYS A N 1
ATOM 1536 C CA . LYS A 1 186 ? 37.189 52.648 -44.917 1.00 72.06 186 LYS A CA 1
ATOM 1537 C C . LYS A 1 186 ? 36.825 53.899 -44.112 1.00 72.06 186 LYS A C 1
ATOM 1539 O O . LYS A 1 186 ? 37.422 54.134 -43.066 1.00 72.06 186 LYS A O 1
ATOM 1544 N N . LYS A 1 187 ? 35.786 54.635 -44.529 1.00 76.56 187 LYS A N 1
ATOM 1545 C CA . LYS A 1 187 ? 35.302 55.830 -43.808 1.00 76.56 187 LYS A CA 1
ATOM 1546 C C . LYS A 1 187 ? 34.807 55.529 -42.394 1.00 76.56 187 LYS A C 1
ATOM 1548 O O . LYS A 1 187 ? 34.946 56.358 -41.501 1.00 76.56 187 LYS A O 1
ATOM 1553 N N . LEU A 1 188 ? 34.205 54.359 -42.175 1.00 76.12 188 LEU A N 1
ATOM 1554 C CA . LEU A 1 188 ? 33.711 53.961 -40.852 1.00 76.12 188 LEU A CA 1
ATOM 1555 C C . LEU A 1 188 ? 34.840 53.605 -39.873 1.00 76.12 188 LEU A C 1
ATOM 1557 O O . LEU A 1 188 ? 34.633 53.685 -38.661 1.00 76.12 188 LEU A O 1
ATOM 1561 N N . LEU A 1 189 ? 36.008 53.211 -40.387 1.00 77.94 189 LEU A N 1
ATOM 1562 C CA . LEU A 1 189 ? 37.157 52.764 -39.596 1.00 77.94 189 LEU A CA 1
ATOM 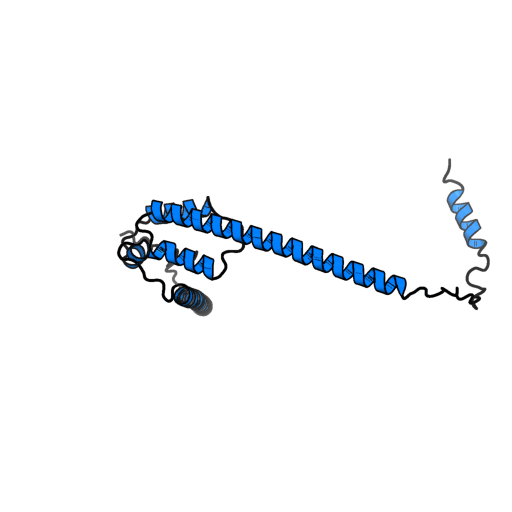1563 C C . LEU A 1 189 ? 38.247 53.834 -39.428 1.00 77.94 189 LEU A C 1
ATOM 1565 O O . LEU A 1 189 ? 39.095 53.676 -38.556 1.00 77.94 189 LEU A O 1
ATOM 1569 N N . GLU A 1 190 ? 38.202 54.925 -40.199 1.00 71.69 190 GLU A N 1
ATOM 1570 C CA . GLU A 1 190 ? 39.242 55.969 -40.255 1.00 71.69 190 GLU A CA 1
ATOM 1571 C C . GLU A 1 190 ? 39.546 56.662 -38.912 1.00 71.69 190 GLU A C 1
ATOM 1573 O O . GLU A 1 190 ? 40.654 57.142 -38.734 1.00 71.69 190 GLU A O 1
ATOM 1578 N N . ASN A 1 191 ? 38.613 56.653 -37.950 1.00 65.06 191 ASN A N 1
ATOM 1579 C CA . ASN A 1 191 ? 38.785 57.270 -36.620 1.00 65.06 191 ASN A CA 1
ATOM 1580 C C . ASN A 1 191 ? 38.517 56.286 -35.459 1.00 65.06 191 ASN A C 1
ATOM 1582 O O . ASN A 1 191 ? 38.098 56.692 -34.375 1.00 65.06 191 ASN A O 1
ATOM 1586 N N . LYS A 1 192 ? 38.606 54.969 -35.703 1.00 59.81 192 LYS A N 1
ATOM 1587 C CA . LYS A 1 192 ? 38.257 53.930 -34.707 1.00 59.81 192 LYS A CA 1
ATOM 1588 C C . LYS A 1 192 ? 39.458 53.320 -33.983 1.00 59.81 192 LYS A C 1
ATOM 1590 O O . LYS A 1 192 ? 39.241 52.572 -33.033 1.00 59.81 192 LYS A O 1
ATOM 1595 N N . PHE A 1 193 ? 40.676 53.614 -34.427 1.00 62.53 193 PHE A N 1
ATOM 1596 C CA . PHE A 1 193 ? 41.911 53.027 -33.903 1.00 62.53 193 PHE A CA 1
ATOM 1597 C C . PHE A 1 193 ? 42.970 54.095 -33.596 1.00 62.53 193 PHE A C 1
ATOM 1599 O O . PHE A 1 193 ? 44.121 53.943 -34.001 1.00 62.53 193 PHE A O 1
ATOM 1606 N N . ASP A 1 194 ? 42.558 55.153 -32.894 1.00 56.78 194 ASP A N 1
ATOM 1607 C CA . ASP A 1 194 ? 43.485 56.003 -32.134 1.00 56.78 194 ASP A CA 1
ATOM 1608 C C . ASP A 1 194 ? 43.796 55.361 -30.772 1.00 56.78 194 ASP A C 1
ATOM 1610 O O . ASP A 1 194 ? 42.838 54.881 -30.114 1.00 56.78 194 ASP A O 1
#